Protein AF-W2P4S1-F1 (afdb_monomer)

Radius of gyration: 21.72 Å; Cα contacts (8 Å, |Δi|>4): 376; chains: 1; bounding box: 46×83×51 Å

Secondary structure (DSSP, 8-state):
------------------PPB--S-SBGGG-TTS-BB----SS-EEEESS--HHHHT----TT--SEEEEEEEEHHHHHHHHTBT--SSS--S-B-BTTSS----TTT--SSEEEEEEEEEETTEEEES---BTTB-----BHHHHHHHSHHHHHHHHHHS--SSSSSTTTHIIIIIHHHHHHTGGGS--STT-HHHH--

pLDDT: mean 85.9, std 16.04, range [35.31, 98.06]

Structure (mmCIF, N/CA/C/O backbone):
data_AF-W2P4S1-F1
#
_entry.id   AF-W2P4S1-F1
#
loop_
_atom_site.group_PDB
_atom_site.id
_atom_site.type_symbol
_atom_site.label_atom_id
_atom_site.label_alt_id
_atom_site.label_comp_id
_atom_site.label_asym_id
_atom_site.label_entity_id
_atom_site.label_seq_id
_atom_site.pdbx_PDB_ins_code
_atom_site.Cartn_x
_atom_site.Cartn_y
_atom_site.Cartn_z
_atom_site.occupancy
_atom_site.B_iso_or_equiv
_atom_site.auth_seq_id
_atom_site.auth_comp_id
_atom_site.auth_asym_id
_atom_site.auth_atom_id
_atom_site.pdbx_PDB_model_num
ATOM 1 N N . MET A 1 1 ? -24.892 65.889 29.388 1.00 38.72 1 MET A N 1
ATOM 2 C CA . MET A 1 1 ? -25.266 64.976 28.289 1.00 38.72 1 MET A CA 1
ATOM 3 C C . MET A 1 1 ? -23.990 64.339 27.766 1.00 38.72 1 MET A C 1
ATOM 5 O O . MET A 1 1 ? -23.228 65.038 27.121 1.00 38.72 1 MET A O 1
ATOM 9 N N . TYR A 1 2 ? -23.728 63.072 28.082 1.00 35.31 2 TYR A N 1
ATOM 10 C CA . TYR A 1 2 ? -22.710 62.270 27.395 1.00 35.31 2 TYR A CA 1
ATOM 11 C C . TYR A 1 2 ? -23.288 60.865 27.214 1.00 35.31 2 TYR A C 1
ATOM 13 O O . TYR A 1 2 ? -23.465 60.139 28.188 1.00 35.31 2 TYR A O 1
ATOM 21 N N . SER A 1 3 ? -23.666 60.532 25.979 1.00 42.34 3 SER A N 1
ATOM 22 C CA . SER A 1 3 ? -24.076 59.178 25.600 1.00 42.34 3 SER A CA 1
ATOM 23 C C . SER A 1 3 ? -22.822 58.352 25.352 1.00 42.34 3 SER A C 1
ATOM 25 O O . SER A 1 3 ? -22.046 58.670 24.454 1.00 42.34 3 SER A O 1
ATOM 27 N N . VAL A 1 4 ? -22.622 57.297 26.138 1.00 44.97 4 VAL A N 1
ATOM 28 C CA . VAL A 1 4 ? -21.596 56.285 25.867 1.00 44.97 4 VAL A CA 1
ATOM 29 C C . VAL A 1 4 ? -22.207 55.266 24.906 1.00 44.97 4 VAL A C 1
ATOM 31 O O . VAL A 1 4 ? -23.102 54.513 25.280 1.00 44.97 4 VAL A O 1
ATOM 34 N N . GLY A 1 5 ? -21.770 55.290 23.647 1.00 47.19 5 GLY A N 1
ATOM 35 C CA . GLY A 1 5 ? -22.134 54.289 22.646 1.00 47.19 5 GLY A CA 1
ATOM 36 C C . GLY A 1 5 ? -21.296 53.025 22.829 1.00 47.19 5 GLY A C 1
ATOM 37 O O . GLY A 1 5 ? -20.074 53.073 22.713 1.00 47.19 5 GLY A O 1
ATOM 38 N N . LEU A 1 6 ? -21.953 51.904 23.121 1.00 48.78 6 LEU A N 1
ATOM 39 C CA . LEU A 1 6 ? -21.336 50.583 23.198 1.00 48.78 6 LEU A CA 1
ATOM 40 C C . LEU A 1 6 ? -21.216 50.010 21.773 1.00 48.78 6 LEU A C 1
ATOM 42 O O . LEU A 1 6 ? -22.223 49.688 21.145 1.00 48.78 6 LEU A O 1
ATOM 46 N N . LEU A 1 7 ? -19.993 49.908 21.250 1.00 46.59 7 LEU A N 1
ATOM 47 C CA . LEU A 1 7 ? -19.697 49.230 19.984 1.00 46.59 7 LEU A CA 1
ATOM 48 C C . LEU A 1 7 ? -19.536 47.725 20.240 1.00 46.59 7 LEU A C 1
ATOM 50 O O . LEU A 1 7 ? -18.541 47.284 20.810 1.00 46.59 7 LEU A O 1
ATOM 54 N N . LEU A 1 8 ? -20.528 46.940 19.816 1.00 46.94 8 LEU A N 1
ATOM 55 C CA . LEU A 1 8 ? -20.449 45.482 19.727 1.00 46.94 8 LEU A CA 1
ATOM 56 C C . LEU A 1 8 ? -19.695 45.104 18.446 1.00 46.94 8 LEU A C 1
ATOM 58 O O . LEU A 1 8 ? -20.231 45.225 17.346 1.00 46.94 8 LEU A O 1
ATOM 62 N N . PHE A 1 9 ? -18.455 44.639 18.588 1.00 53.06 9 PHE A N 1
ATOM 63 C CA . PHE A 1 9 ? -17.747 43.953 17.510 1.00 53.06 9 PHE A CA 1
ATOM 64 C C . PHE A 1 9 ? -18.240 42.505 17.436 1.00 53.06 9 PHE A C 1
ATOM 66 O O . PHE A 1 9 ? -17.950 41.696 18.315 1.00 53.06 9 PHE A O 1
ATOM 73 N N . VAL A 1 10 ? -18.992 42.178 16.386 1.00 57.72 10 VAL A N 1
ATOM 74 C CA . VAL A 1 10 ? -19.280 40.788 16.016 1.00 57.72 10 VAL A CA 1
ATOM 75 C C . VAL A 1 10 ? -18.078 40.275 15.226 1.00 57.72 10 VAL A C 1
ATOM 77 O O . VAL A 1 10 ? -17.920 40.598 14.052 1.00 57.72 10 VAL A O 1
ATOM 80 N N . SER A 1 11 ? -17.200 39.510 15.876 1.00 55.38 11 SER A N 1
ATOM 81 C CA . SER A 1 11 ? -16.171 38.742 15.170 1.00 55.38 11 SER A CA 1
ATOM 82 C C . SER A 1 11 ? -16.840 37.579 14.444 1.00 55.38 11 SER A C 1
ATOM 84 O O . SER A 1 11 ? -17.182 36.569 15.057 1.00 55.38 11 SER A O 1
ATOM 86 N N . SER A 1 12 ? -17.029 37.715 13.134 1.00 55.78 12 SER A N 1
ATOM 87 C CA . SER A 1 12 ? -17.378 36.596 12.262 1.00 55.78 12 SER A CA 1
ATOM 88 C C . SER A 1 12 ? -16.188 35.639 12.192 1.00 55.78 12 SER A C 1
ATOM 90 O O . SER A 1 12 ? -15.206 35.911 11.503 1.00 55.78 12 SER A O 1
ATOM 92 N N . ALA A 1 13 ? -16.255 34.530 12.929 1.00 58.69 13 ALA A N 1
ATOM 93 C CA . ALA A 1 13 ? -15.308 33.435 12.781 1.00 58.69 13 ALA A CA 1
ATOM 94 C C . ALA A 1 13 ? -15.483 32.820 11.383 1.00 58.69 13 ALA A C 1
ATOM 96 O O . ALA A 1 13 ? -16.486 32.167 11.093 1.00 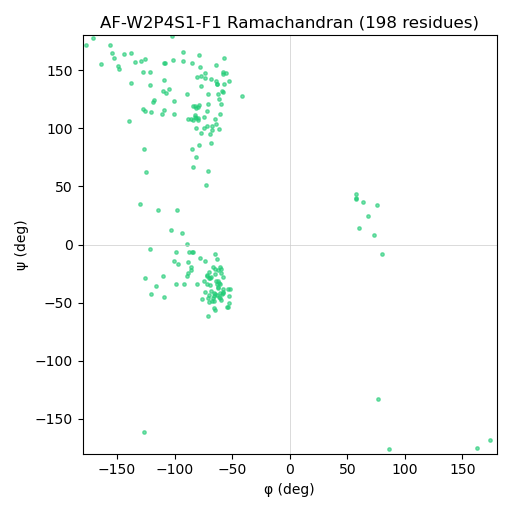58.69 13 ALA A O 1
ATOM 97 N N . LEU A 1 14 ? -14.514 33.064 10.502 1.00 52.06 14 LEU A N 1
ATOM 98 C CA . LEU A 1 14 ? -14.356 32.327 9.255 1.00 52.06 14 LEU A CA 1
ATOM 99 C C . LEU A 1 14 ? -13.961 30.892 9.619 1.00 52.06 14 LEU A C 1
ATOM 101 O O . LEU A 1 14 ? -12.801 30.621 9.913 1.00 52.06 14 LEU A O 1
ATOM 105 N N . PHE A 1 15 ? -14.928 29.975 9.627 1.00 51.31 15 PHE A N 1
ATOM 106 C CA . PHE A 1 15 ? -14.637 28.546 9.625 1.00 51.31 15 PHE A CA 1
ATOM 107 C C . PHE A 1 15 ? -14.041 28.195 8.261 1.00 51.31 15 PHE A C 1
ATOM 109 O O . PHE A 1 15 ? -14.762 27.961 7.291 1.00 51.31 15 PHE A O 1
ATOM 116 N N . THR A 1 16 ? -12.715 28.176 8.167 1.00 55.00 16 THR A N 1
ATOM 117 C CA . THR A 1 16 ? -12.039 27.447 7.098 1.00 55.00 16 THR A CA 1
ATOM 118 C C . THR A 1 16 ? -12.366 25.975 7.299 1.00 55.00 16 THR A C 1
ATOM 120 O O . THR A 1 16 ? -11.836 25.345 8.212 1.00 55.00 16 THR A O 1
ATOM 123 N N . LYS A 1 17 ? -13.275 25.430 6.485 1.00 56.41 17 LYS A N 1
ATOM 124 C CA . LYS A 1 17 ? -13.392 23.980 6.327 1.00 56.41 17 LYS A CA 1
ATOM 125 C C . LYS A 1 17 ? -12.056 23.506 5.761 1.00 56.41 17 LYS A C 1
ATOM 127 O O . LYS A 1 17 ? -11.799 23.703 4.577 1.00 56.41 17 LYS A O 1
ATOM 132 N N . THR A 1 18 ? -11.178 22.977 6.606 1.00 59.28 18 THR A N 1
ATOM 133 C CA . THR A 1 18 ? -10.063 22.161 6.129 1.00 59.28 18 THR A CA 1
ATOM 134 C C . THR A 1 18 ? -10.694 20.976 5.416 1.00 59.28 18 THR A C 1
ATOM 136 O O . THR A 1 18 ? -11.440 20.213 6.030 1.00 59.28 18 THR A O 1
ATOM 139 N N . LEU A 1 19 ? -10.511 20.915 4.098 1.00 70.94 19 LEU A N 1
ATOM 140 C CA . LEU A 1 19 ? -10.883 19.737 3.327 1.00 70.94 19 LEU A CA 1
ATOM 141 C C . LEU A 1 19 ? -10.013 18.586 3.822 1.00 70.94 19 LEU A C 1
ATOM 143 O O . LEU A 1 19 ? -8.830 18.796 4.096 1.00 70.94 19 LEU A O 1
ATOM 147 N N . ALA A 1 20 ? -10.626 17.418 3.983 1.00 81.06 20 ALA A N 1
ATOM 148 C CA . ALA A 1 20 ? -9.892 16.220 4.333 1.00 81.06 20 ALA A CA 1
ATOM 149 C C . ALA A 1 20 ? -8.818 15.929 3.285 1.00 81.06 20 ALA A C 1
ATOM 151 O O . ALA A 1 20 ? -8.990 16.257 2.108 1.00 81.06 20 ALA A O 1
ATOM 152 N N . ILE A 1 21 ? -7.708 15.340 3.725 1.00 88.00 21 ILE A N 1
ATOM 153 C CA . ILE A 1 21 ? -6.786 14.692 2.802 1.00 88.00 21 ILE A CA 1
ATOM 154 C C . ILE A 1 21 ? -7.361 13.308 2.529 1.00 88.00 21 ILE A C 1
ATOM 156 O O . ILE A 1 21 ? -7.512 12.512 3.454 1.00 88.00 21 ILE A O 1
ATOM 160 N N . ASP A 1 22 ? -7.669 13.056 1.264 1.00 89.94 22 ASP A N 1
ATOM 161 C CA . ASP A 1 22 ? -8.102 11.754 0.781 1.00 89.94 22 ASP A CA 1
ATOM 162 C C . ASP A 1 22 ? -6.990 11.202 -0.111 1.00 89.94 22 ASP A C 1
ATOM 164 O O . ASP A 1 22 ? -6.685 11.779 -1.163 1.00 89.94 22 ASP A O 1
ATOM 168 N N . TYR A 1 23 ? -6.332 10.134 0.340 1.00 91.19 23 TYR A N 1
ATOM 169 C CA . TYR A 1 23 ? -5.406 9.395 -0.508 1.00 91.19 23 TYR A CA 1
ATOM 170 C C . TYR A 1 23 ? -6.175 8.476 -1.461 1.00 91.19 23 TYR A C 1
ATOM 172 O O . TYR A 1 23 ? -7.368 8.224 -1.295 1.00 91.19 23 TYR A O 1
ATOM 180 N N . ALA A 1 24 ? -5.491 8.024 -2.512 1.00 85.38 24 ALA A N 1
ATOM 181 C CA . ALA A 1 24 ? -6.067 7.085 -3.461 1.00 85.38 24 ALA A CA 1
ATOM 182 C C . ALA A 1 24 ? -6.111 5.702 -2.799 1.00 85.38 24 ALA A C 1
ATOM 184 O O . ALA A 1 24 ? -5.060 5.117 -2.571 1.00 85.38 24 ALA A O 1
ATOM 185 N N . GLY A 1 25 ? -7.301 5.217 -2.469 1.00 90.12 25 GLY A N 1
ATOM 186 C CA . GLY A 1 25 ? -7.554 3.949 -1.783 1.00 90.12 25 GLY A CA 1
ATOM 187 C C . GLY A 1 25 ? -8.971 3.947 -1.210 1.00 90.12 25 GLY A C 1
ATOM 188 O O . GLY A 1 25 ? -9.733 4.890 -1.448 1.00 90.12 25 GLY A O 1
ATOM 189 N N . GLY A 1 26 ? -9.326 2.910 -0.462 1.00 92.88 26 GLY A N 1
ATOM 190 C CA . GLY A 1 26 ? -10.626 2.763 0.188 1.00 92.88 26 GLY A CA 1
ATOM 191 C C . GLY A 1 26 ? -11.709 2.136 -0.693 1.00 92.88 26 GLY A C 1
ATOM 192 O O . GLY A 1 26 ? -11.489 1.697 -1.824 1.00 92.88 26 GLY A O 1
ATOM 193 N N . TRP A 1 27 ? -12.914 2.081 -0.136 1.00 93.56 27 TRP A N 1
ATOM 194 C CA . TRP A 1 27 ? -14.104 1.521 -0.780 1.00 93.56 27 TRP A CA 1
ATOM 195 C C . TRP A 1 27 ? -14.744 2.505 -1.762 1.00 93.56 27 TRP A C 1
ATOM 197 O O . TRP A 1 27 ? -14.828 3.706 -1.479 1.00 93.56 27 TRP A O 1
ATOM 207 N N . ILE A 1 28 ? -15.294 2.002 -2.872 1.00 89.38 28 ILE A N 1
ATOM 208 C CA . ILE A 1 28 ? -16.160 2.816 -3.735 1.00 89.38 28 ILE A CA 1
ATOM 209 C C . ILE A 1 28 ? -17.344 3.331 -2.900 1.00 89.38 28 ILE A C 1
ATOM 211 O O . ILE A 1 28 ? -17.969 2.588 -2.143 1.00 89.38 28 ILE A O 1
ATOM 215 N N . ASP A 1 29 ? -17.611 4.636 -2.996 1.00 85.00 29 ASP A N 1
ATOM 216 C CA . ASP A 1 29 ? -18.614 5.372 -2.209 1.00 85.00 29 ASP A CA 1
ATOM 217 C C . ASP A 1 29 ? -18.408 5.350 -0.677 1.00 85.00 29 ASP A C 1
ATOM 219 O O . ASP A 1 29 ? -19.308 5.724 0.081 1.00 85.00 29 ASP A O 1
ATOM 223 N N . GLY A 1 30 ? -17.223 4.943 -0.202 1.00 84.19 30 GLY A N 1
ATOM 224 C CA . GLY A 1 30 ? -16.875 4.903 1.222 1.00 84.19 30 GLY A CA 1
ATOM 225 C C . GLY A 1 30 ? -17.653 3.852 2.022 1.00 84.19 30 GLY A C 1
ATOM 226 O O . GLY A 1 30 ? -17.855 4.015 3.226 1.00 84.19 30 GLY A O 1
ATOM 227 N N . SER A 1 31 ? -18.149 2.799 1.363 1.00 84.81 31 SER A N 1
ATOM 228 C CA . SER A 1 31 ? -18.942 1.746 1.998 1.00 84.81 31 SER A CA 1
ATOM 229 C C . SER A 1 31 ? -18.552 0.354 1.517 1.00 84.81 31 SER A C 1
ATOM 231 O O . SER A 1 31 ? -18.466 0.097 0.324 1.00 84.81 31 SER A O 1
ATOM 233 N N . THR A 1 32 ? -18.489 -0.595 2.453 1.00 88.62 32 THR A N 1
ATOM 234 C CA . THR A 1 32 ? -18.301 -2.029 2.174 1.00 88.62 32 THR A CA 1
ATOM 235 C C . THR A 1 32 ? -19.455 -2.681 1.399 1.00 88.62 32 THR A C 1
ATOM 237 O O . THR A 1 32 ? -19.352 -3.839 0.999 1.00 88.62 32 THR A O 1
ATOM 240 N N . SER A 1 33 ? -20.571 -1.971 1.193 1.00 87.00 33 SER A N 1
ATOM 241 C CA . SER A 1 33 ? -21.799 -2.522 0.604 1.00 87.00 33 SER A CA 1
ATOM 242 C C . SER A 1 33 ? -21.713 -2.827 -0.892 1.00 87.00 33 SER A C 1
ATOM 244 O O . SER A 1 33 ? -22.436 -3.711 -1.354 1.00 87.00 33 SER A O 1
ATOM 246 N N . SER A 1 34 ? -20.854 -2.127 -1.637 1.00 85.00 34 SER A N 1
ATOM 247 C CA . SER A 1 34 ? -20.596 -2.419 -3.053 1.00 85.00 34 SER A CA 1
ATOM 248 C C . SER A 1 34 ? -19.738 -3.672 -3.226 1.00 85.00 34 SER A C 1
ATOM 250 O O . SER A 1 34 ? -19.907 -4.394 -4.203 1.00 85.00 34 SER A O 1
ATOM 252 N N . GLY A 1 35 ? -18.843 -3.949 -2.270 1.00 89.44 35 GLY A N 1
ATOM 253 C CA . GLY A 1 35 ? -17.799 -4.960 -2.432 1.00 89.44 35 GLY A CA 1
ATOM 254 C C . GLY A 1 35 ? -16.674 -4.531 -3.383 1.00 89.44 35 GLY A C 1
ATOM 255 O O . GLY A 1 35 ? -15.832 -5.359 -3.716 1.00 89.44 35 GLY A O 1
ATOM 256 N N . GLU A 1 36 ? -16.667 -3.269 -3.822 1.00 91.81 36 GLU A N 1
ATOM 257 C CA . GLU A 1 36 ? -15.754 -2.754 -4.844 1.00 91.81 36 GLU A CA 1
ATOM 258 C C . GLU A 1 36 ? -14.728 -1.790 -4.231 1.00 91.81 36 GLU A C 1
ATOM 260 O O . GLU A 1 36 ? -15.088 -0.871 -3.482 1.00 91.81 36 GLU A O 1
ATOM 265 N N . CYS A 1 37 ? -13.455 -1.990 -4.577 1.00 93.75 37 CYS A N 1
ATOM 266 C CA . CYS A 1 37 ? -12.349 -1.125 -4.176 1.00 93.75 37 CYS A CA 1
ATOM 267 C C . CYS A 1 37 ? -12.063 -0.032 -5.219 1.00 93.75 37 CYS A C 1
ATOM 269 O O . CYS A 1 37 ? -12.424 -0.154 -6.392 1.00 93.75 37 CYS A O 1
ATOM 271 N N . VAL A 1 38 ? -11.428 1.061 -4.792 1.00 92.62 38 VAL A N 1
ATOM 272 C CA . VAL A 1 38 ? -11.025 2.157 -5.684 1.00 92.62 38 VAL A CA 1
ATOM 273 C C . VAL A 1 38 ? -9.869 1.720 -6.595 1.00 92.62 38 VAL A C 1
ATOM 275 O O . VAL A 1 38 ? -8.829 1.280 -6.120 1.00 92.62 38 VAL A O 1
ATOM 278 N N . ASP A 1 39 ? -9.997 1.932 -7.908 1.00 92.44 39 ASP A N 1
ATOM 279 C CA . ASP A 1 39 ? -8.852 1.867 -8.829 1.00 92.44 39 ASP A CA 1
ATOM 280 C C . ASP A 1 39 ? -7.944 3.084 -8.627 1.00 92.44 39 ASP A C 1
ATOM 282 O O . ASP A 1 39 ? -8.333 4.233 -8.871 1.00 92.44 39 ASP A O 1
ATOM 286 N N . ILE A 1 40 ? -6.723 2.828 -8.162 1.00 92.06 40 ILE A N 1
ATOM 287 C CA . ILE A 1 40 ? -5.737 3.865 -7.854 1.00 92.06 40 ILE A CA 1
ATOM 288 C C . ILE A 1 40 ? -4.710 4.053 -8.978 1.00 92.06 40 ILE A C 1
ATOM 290 O O . ILE A 1 40 ? -3.886 4.973 -8.924 1.00 92.06 40 ILE A O 1
ATOM 294 N N . CYS A 1 41 ? -4.742 3.209 -10.009 1.00 89.88 41 CYS A N 1
ATOM 295 C CA . CYS A 1 41 ? -3.651 3.033 -10.953 1.00 89.88 41 CYS A CA 1
ATOM 296 C C . CYS A 1 41 ? -4.130 3.201 -12.404 1.00 89.88 41 CYS A C 1
ATOM 298 O O . CYS A 1 41 ? -4.316 2.258 -13.164 1.00 89.88 41 CYS A O 1
ATOM 300 N N . SER A 1 42 ? -4.214 4.463 -12.835 1.00 83.19 42 SER A N 1
ATOM 301 C CA . SER A 1 42 ? -4.587 4.816 -14.217 1.00 83.19 42 SER A CA 1
ATOM 302 C C . SER A 1 42 ? -3.519 4.513 -15.283 1.00 83.19 42 SER A C 1
ATOM 304 O O . SER A 1 42 ? -3.853 4.366 -16.459 1.00 83.19 42 SER A O 1
ATOM 306 N N . ALA A 1 43 ? -2.231 4.485 -14.914 1.00 84.19 43 ALA A N 1
ATOM 307 C CA . ALA A 1 43 ? -1.121 4.186 -15.821 1.00 84.19 43 ALA A CA 1
ATOM 308 C C . ALA A 1 43 ? 0.182 3.844 -15.064 1.00 84.19 43 ALA A C 1
ATOM 310 O O . ALA A 1 43 ? 0.408 4.370 -13.969 1.00 84.19 43 ALA A O 1
ATOM 311 N N . PRO A 1 44 ? 1.112 3.089 -15.686 1.00 88.75 44 PRO A N 1
ATOM 312 C CA . PRO A 1 44 ? 2.420 2.801 -15.103 1.00 88.75 44 PRO A CA 1
ATOM 313 C C . PRO A 1 44 ? 3.287 4.026 -14.876 1.00 88.75 44 PRO A C 1
ATOM 315 O O . PRO A 1 44 ? 3.580 4.808 -15.794 1.00 88.75 44 PRO A O 1
ATOM 318 N N . SER A 1 45 ? 3.801 4.123 -13.656 1.00 92.25 45 SER A N 1
ATOM 319 C CA . SER A 1 45 ? 4.574 5.257 -13.169 1.00 92.25 45 SER A CA 1
ATOM 320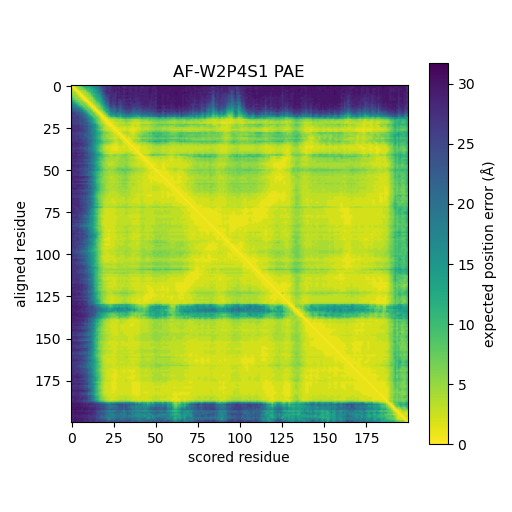 C C . SER A 1 45 ? 5.902 4.806 -12.569 1.00 92.25 45 SER A C 1
ATOM 322 O O . SER A 1 45 ? 6.039 3.712 -12.032 1.00 92.25 45 SER A O 1
ATOM 324 N N . ALA A 1 46 ? 6.914 5.655 -12.695 1.00 94.44 46 ALA A N 1
ATOM 325 C CA . ALA A 1 46 ? 8.168 5.493 -11.983 1.00 94.44 46 ALA A CA 1
ATOM 326 C C . ALA A 1 46 ? 8.765 6.858 -11.682 1.00 94.44 46 ALA A C 1
ATOM 328 O O . ALA A 1 46 ? 8.586 7.815 -12.443 1.00 94.44 46 ALA A O 1
ATOM 329 N N . THR A 1 47 ? 9.519 6.909 -10.596 1.00 96.38 47 THR A N 1
ATOM 330 C CA . THR A 1 47 ? 10.279 8.078 -10.181 1.00 96.38 47 THR A CA 1
ATOM 331 C C . THR A 1 47 ? 11.751 7.717 -10.189 1.00 96.38 47 THR A C 1
ATOM 333 O O . THR A 1 47 ? 12.156 6.796 -9.489 1.00 96.38 47 THR A O 1
ATOM 336 N N . CYS A 1 48 ? 12.554 8.482 -10.928 1.00 97.06 48 CYS A N 1
ATOM 337 C CA . CYS A 1 48 ? 14.005 8.499 -10.775 1.00 97.06 48 CYS A CA 1
ATOM 338 C C . CYS A 1 48 ? 14.395 9.724 -9.955 1.00 97.06 48 CYS A C 1
ATOM 340 O O . CYS A 1 48 ? 14.036 10.851 -10.305 1.00 97.06 48 CYS A O 1
ATOM 342 N N . LEU A 1 49 ? 15.092 9.500 -8.844 1.00 96.75 49 LEU A N 1
ATOM 343 C CA . LEU A 1 49 ? 15.485 10.549 -7.905 1.00 96.75 49 LEU A CA 1
ATOM 344 C C . LEU A 1 49 ? 16.559 11.459 -8.510 1.00 96.75 49 LEU A C 1
ATOM 346 O O . LEU A 1 49 ? 16.613 12.651 -8.194 1.00 96.75 49 LEU A O 1
ATOM 350 N N . THR A 1 50 ? 17.384 10.924 -9.414 1.00 96.31 50 THR A N 1
ATOM 351 C CA . THR A 1 50 ? 18.346 11.697 -10.197 1.00 96.31 50 THR A CA 1
ATOM 352 C C . THR A 1 50 ? 18.196 11.438 -11.704 1.00 96.31 50 THR A C 1
ATOM 354 O O . THR A 1 50 ? 17.150 11.016 -12.193 1.00 96.31 50 THR A O 1
ATOM 357 N N . LYS A 1 51 ? 19.237 11.765 -12.480 1.00 95.94 51 LYS A N 1
ATOM 358 C CA . LYS A 1 51 ? 19.312 11.513 -13.926 1.00 95.94 51 LYS A CA 1
ATOM 359 C C . LYS A 1 51 ? 20.095 10.235 -14.238 1.00 95.94 51 LYS A C 1
ATOM 361 O O . LYS A 1 51 ? 20.761 10.181 -15.273 1.00 95.94 51 LYS A O 1
ATOM 366 N N . ASP A 1 52 ? 20.077 9.253 -13.338 1.00 97.00 52 ASP A N 1
ATOM 367 C CA . ASP A 1 52 ? 20.751 7.981 -13.572 1.00 97.00 52 ASP A CA 1
ATOM 368 C C . ASP A 1 52 ? 20.165 7.306 -14.828 1.00 97.00 52 ASP A C 1
ATOM 370 O O . ASP A 1 52 ? 18.955 7.058 -14.889 1.00 97.00 52 ASP A O 1
ATOM 374 N N . PRO A 1 53 ? 20.986 7.023 -15.856 1.00 97.12 53 PRO A N 1
ATOM 375 C CA . PRO A 1 53 ? 20.494 6.461 -17.109 1.00 97.12 53 PRO A CA 1
ATOM 376 C C . PRO A 1 53 ? 19.917 5.051 -16.943 1.00 97.12 53 PRO A C 1
ATOM 378 O O . PRO A 1 53 ? 19.065 4.664 -17.732 1.00 97.12 53 PRO A O 1
ATOM 381 N N . THR A 1 54 ? 20.348 4.297 -15.931 1.00 96.62 54 THR A N 1
ATOM 382 C CA . THR A 1 54 ? 19.840 2.953 -15.625 1.00 96.62 54 THR A CA 1
ATOM 383 C C . THR A 1 54 ? 18.414 3.030 -15.103 1.00 96.62 54 THR A C 1
ATOM 385 O O . THR A 1 54 ? 17.570 2.262 -15.545 1.00 96.62 54 THR A O 1
ATOM 388 N N . CYS A 1 55 ? 18.127 3.989 -14.215 1.00 97.12 55 CYS A N 1
ATOM 389 C CA . CYS A 1 55 ? 16.767 4.227 -13.734 1.00 97.12 55 CYS A CA 1
ATOM 390 C C . CYS A 1 55 ? 15.863 4.743 -14.861 1.00 97.12 55 CYS A C 1
ATOM 392 O O . CYS A 1 55 ? 14.765 4.235 -15.066 1.00 97.12 55 CYS A O 1
ATOM 394 N N . LEU A 1 56 ? 16.340 5.723 -15.637 1.00 96.50 56 LEU A N 1
ATOM 395 C CA . LEU A 1 56 ? 15.568 6.307 -16.739 1.00 96.50 56 LEU A CA 1
ATOM 396 C C . LEU A 1 56 ? 15.274 5.311 -17.873 1.00 96.50 56 LEU A C 1
ATOM 398 O O . LEU A 1 56 ? 14.358 5.549 -18.656 1.00 96.50 56 LEU A O 1
ATOM 402 N N . ALA A 1 57 ? 16.053 4.232 -17.978 1.00 96.50 57 ALA A N 1
ATOM 403 C CA . ALA A 1 57 ? 15.859 3.168 -18.957 1.00 96.50 57 ALA A CA 1
ATOM 404 C C . ALA A 1 57 ? 14.858 2.087 -18.513 1.00 96.50 57 ALA A C 1
ATOM 406 O O . ALA A 1 57 ? 14.550 1.212 -19.318 1.00 96.50 57 ALA A O 1
ATOM 407 N N . LYS A 1 58 ? 14.360 2.130 -17.270 1.00 94.56 58 LYS A N 1
ATOM 408 C CA . LYS A 1 58 ? 13.386 1.161 -16.756 1.00 94.56 58 LYS A CA 1
ATOM 409 C C . LYS A 1 58 ? 12.065 1.230 -17.525 1.00 94.56 58 LYS A C 1
ATOM 411 O O . LYS A 1 58 ? 11.544 2.309 -17.815 1.00 94.56 58 LYS A O 1
ATOM 416 N N . GLU A 1 59 ? 11.504 0.068 -17.820 1.00 91.88 59 GLU A N 1
ATOM 417 C CA . GLU A 1 59 ? 10.326 -0.124 -18.666 1.00 91.88 59 GLU A CA 1
ATOM 418 C C . GLU A 1 59 ? 9.014 -0.046 -17.874 1.00 91.88 59 GLU A C 1
ATOM 420 O O . GLU A 1 59 ? 7.958 0.191 -18.463 1.00 91.88 59 GLU A O 1
ATOM 425 N N . LYS A 1 60 ? 9.085 -0.134 -16.535 1.00 90.56 60 LYS A N 1
ATOM 426 C CA . LYS A 1 60 ? 7.925 -0.098 -15.617 1.00 90.56 60 LYS A CA 1
ATOM 427 C C . LYS A 1 60 ? 6.978 -1.283 -15.827 1.00 90.56 60 LYS A C 1
ATOM 429 O O . LYS A 1 60 ? 5.754 -1.149 -15.756 1.00 90.56 60 LYS A O 1
ATOM 434 N N . VAL A 1 61 ? 7.571 -2.431 -16.123 1.00 87.44 61 VAL A N 1
ATOM 435 C CA . VAL A 1 61 ? 6.889 -3.708 -16.327 1.00 87.44 61 VAL A CA 1
ATOM 436 C C . VAL A 1 61 ? 7.195 -4.651 -15.160 1.00 87.44 61 VAL A C 1
ATOM 438 O O . VAL A 1 61 ? 8.227 -4.489 -14.499 1.00 87.44 61 VAL A O 1
ATOM 441 N N . PRO A 1 62 ? 6.331 -5.642 -14.898 1.00 87.25 62 PRO A N 1
ATOM 442 C CA . PRO A 1 62 ? 6.573 -6.711 -13.939 1.00 87.25 62 PRO A CA 1
ATOM 443 C C . PRO A 1 62 ? 7.994 -7.264 -13.969 1.00 87.25 62 PRO A C 1
ATOM 445 O O . PRO A 1 62 ? 8.500 -7.675 -15.014 1.00 87.25 62 PRO A O 1
ATOM 448 N N . GLY A 1 63 ? 8.635 -7.306 -12.804 1.00 87.44 63 GLY A N 1
ATOM 449 C CA . GLY A 1 63 ? 9.985 -7.848 -12.659 1.00 87.44 63 GLY A CA 1
ATOM 450 C C . GLY A 1 63 ? 11.115 -6.908 -13.076 1.00 87.44 63 GLY A C 1
ATOM 451 O O . GLY A 1 63 ? 12.270 -7.221 -12.792 1.00 87.44 63 GLY A O 1
ATOM 452 N N . ASP A 1 64 ? 10.828 -5.755 -13.685 1.00 91.62 64 ASP A N 1
ATOM 453 C CA . ASP A 1 64 ? 11.850 -4.753 -13.989 1.00 91.62 64 ASP A CA 1
ATOM 454 C C . ASP A 1 64 ? 12.114 -3.845 -12.783 1.00 91.62 64 ASP A C 1
ATOM 456 O O . ASP A 1 64 ? 11.840 -2.654 -12.810 1.00 91.62 64 ASP A O 1
ATOM 460 N N . PHE A 1 65 ? 12.667 -4.402 -11.709 1.00 93.50 65 PHE A N 1
ATOM 461 C C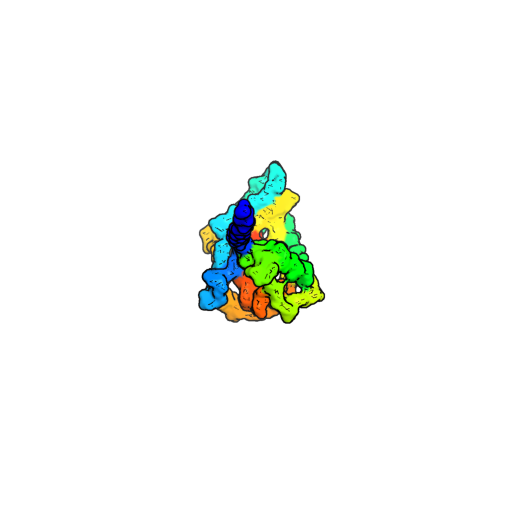A . PHE A 1 65 ? 13.117 -3.669 -10.523 1.00 93.50 65 PHE A CA 1
ATOM 462 C C . PHE A 1 65 ? 14.465 -4.213 -10.032 1.00 93.50 65 PHE A C 1
ATOM 464 O O . PHE A 1 65 ? 14.908 -5.276 -10.457 1.00 93.50 65 PHE A O 1
ATOM 471 N N . ASP A 1 66 ? 15.151 -3.466 -9.168 1.00 96.00 66 ASP A N 1
ATOM 472 C CA . ASP A 1 66 ? 16.507 -3.807 -8.718 1.00 96.00 66 ASP A CA 1
ATOM 473 C C . ASP A 1 66 ? 16.512 -4.508 -7.351 1.00 96.00 66 ASP A C 1
ATOM 475 O O . ASP A 1 66 ? 17.351 -5.372 -7.095 1.00 96.00 66 ASP A O 1
ATOM 479 N N . TYR A 1 67 ? 15.587 -4.140 -6.460 1.00 94.00 67 TYR A N 1
ATOM 480 C CA . TYR A 1 67 ? 15.434 -4.748 -5.138 1.00 94.00 67 TYR A CA 1
ATOM 481 C C . TYR A 1 67 ? 14.017 -4.565 -4.586 1.00 94.00 67 TYR A C 1
ATOM 483 O O . TYR A 1 67 ? 13.205 -3.827 -5.141 1.00 94.00 67 TYR A O 1
ATOM 491 N N . LEU A 1 68 ? 13.744 -5.242 -3.470 1.00 92.19 68 LEU A N 1
ATOM 492 C CA . LEU A 1 68 ? 12.510 -5.110 -2.704 1.00 92.19 68 LEU A CA 1
ATOM 493 C C . LEU A 1 68 ? 12.778 -4.405 -1.375 1.00 92.19 68 LEU A C 1
ATOM 495 O O . LEU A 1 68 ? 13.785 -4.672 -0.714 1.00 92.19 68 LEU A O 1
ATOM 499 N N . VAL A 1 69 ? 11.849 -3.547 -0.966 1.00 95.56 69 VAL A N 1
ATOM 500 C CA . VAL A 1 69 ? 11.815 -2.939 0.367 1.00 95.56 69 VAL A CA 1
ATOM 501 C C . VAL A 1 69 ? 10.658 -3.542 1.141 1.00 95.56 69 VAL A C 1
ATOM 503 O O . VAL A 1 69 ? 9.512 -3.339 0.765 1.00 95.56 69 VAL A O 1
ATOM 506 N N . LEU A 1 70 ? 10.944 -4.264 2.225 1.00 94.50 70 LEU A N 1
ATOM 507 C CA . LEU A 1 70 ? 9.917 -4.615 3.204 1.00 94.50 70 LEU A CA 1
ATOM 508 C C . LEU A 1 70 ? 9.716 -3.419 4.137 1.00 94.50 70 LEU A C 1
ATOM 510 O O . LEU A 1 70 ? 10.587 -3.135 4.965 1.00 94.50 70 LEU A O 1
ATOM 514 N N . GLU A 1 71 ? 8.581 -2.741 4.009 1.00 95.69 71 GLU A N 1
ATOM 515 C CA . GLU A 1 71 ? 8.170 -1.700 4.944 1.00 95.69 71 GLU A CA 1
ATOM 516 C C . GLU A 1 71 ? 7.362 -2.335 6.080 1.00 95.69 71 GLU A C 1
ATOM 518 O O . GLU A 1 71 ? 6.450 -3.146 5.872 1.00 95.69 71 GLU A O 1
ATOM 523 N N . GLN A 1 72 ? 7.768 -2.005 7.306 1.00 95.19 72 GLN A N 1
ATOM 524 C CA . GLN A 1 72 ? 7.039 -2.375 8.505 1.00 95.19 72 GLN A CA 1
ATOM 525 C C . GLN A 1 72 ? 6.653 -1.131 9.291 1.00 95.19 72 GLN A C 1
ATOM 527 O O . GLN A 1 72 ? 7.481 -0.267 9.588 1.00 95.19 72 GLN A O 1
ATOM 532 N N . LEU A 1 73 ? 5.416 -1.149 9.760 1.00 93.88 73 LEU A N 1
ATOM 533 C CA . LEU A 1 73 ? 4.790 -0.084 10.509 1.00 93.88 73 LEU A CA 1
ATOM 534 C C . LEU A 1 73 ? 4.707 -0.468 11.986 1.00 93.88 73 LEU A C 1
ATOM 536 O O . LEU A 1 73 ? 4.303 -1.574 12.352 1.00 93.88 73 LEU A O 1
ATOM 540 N N . PHE A 1 74 ? 5.080 0.452 12.874 1.00 97.62 74 PHE A N 1
ATOM 541 C CA . PHE A 1 74 ? 4.821 0.288 14.302 1.00 97.62 74 PHE A CA 1
ATOM 542 C C . PHE A 1 74 ? 3.438 0.850 14.634 1.00 97.62 74 PHE A C 1
ATOM 544 O O . PHE A 1 74 ? 3.250 2.067 14.662 1.00 97.62 74 PHE A O 1
ATOM 551 N N . VAL A 1 75 ? 2.472 -0.030 14.914 1.00 97.50 75 VAL A N 1
ATOM 552 C CA . VAL A 1 75 ? 1.047 0.330 15.056 1.00 97.50 75 VAL A CA 1
ATOM 553 C C . VAL A 1 75 ? 0.801 1.471 16.061 1.00 97.50 75 VAL A C 1
ATOM 555 O O . VAL A 1 75 ? 0.089 2.411 15.712 1.00 97.50 75 VAL A O 1
ATOM 558 N N . PRO A 1 76 ? 1.415 1.511 17.264 1.00 97.88 76 PRO A N 1
ATOM 559 C CA . PRO A 1 76 ? 1.214 2.639 18.178 1.00 97.88 76 PRO A CA 1
ATOM 560 C C . PRO A 1 76 ? 1.691 3.986 17.627 1.00 97.88 76 PRO A C 1
ATOM 562 O O . PRO A 1 76 ? 1.130 5.025 17.973 1.00 97.88 76 PRO A O 1
ATOM 565 N N . GLN A 1 77 ? 2.739 3.988 16.798 1.00 98.06 77 GLN A N 1
ATOM 566 C CA . GLN A 1 77 ? 3.188 5.200 16.122 1.00 98.06 77 GLN A CA 1
ATOM 567 C C . GLN A 1 77 ? 2.183 5.622 15.054 1.00 98.06 77 GLN A C 1
ATOM 569 O O . GLN A 1 77 ? 1.753 6.768 15.084 1.00 98.06 77 GLN A O 1
ATOM 574 N N . PHE A 1 78 ? 1.763 4.700 14.190 1.00 97.69 78 PHE A N 1
ATOM 575 C CA . PHE A 1 78 ? 0.744 4.962 13.175 1.00 97.69 78 PHE A CA 1
ATOM 576 C C . PHE A 1 78 ? -0.532 5.556 13.770 1.00 97.69 78 PHE A C 1
ATOM 578 O O . PHE A 1 78 ? -0.966 6.631 13.368 1.00 97.69 78 PHE A O 1
ATOM 585 N N . CYS A 1 79 ? -1.068 4.926 14.816 1.00 98.06 79 CYS A N 1
ATOM 586 C CA . CYS A 1 79 ? -2.280 5.403 15.470 1.00 98.06 79 CYS A CA 1
ATOM 587 C C . CYS A 1 79 ? -2.121 6.793 16.083 1.00 98.06 79 CYS A C 1
ATOM 589 O O . CYS A 1 79 ? -3.050 7.592 16.044 1.00 98.06 79 CYS A O 1
ATOM 591 N N . ARG A 1 80 ? -0.950 7.107 16.650 1.00 97.88 80 ARG A N 1
ATOM 592 C CA . ARG A 1 80 ? -0.665 8.447 17.176 1.00 97.88 80 ARG A CA 1
ATOM 593 C C . ARG A 1 80 ? -0.560 9.479 16.053 1.00 97.88 80 ARG A C 1
ATOM 595 O O . ARG A 1 80 ? -1.023 10.602 16.233 1.00 97.88 80 ARG A O 1
ATOM 602 N N . ASP A 1 81 ? 0.063 9.116 14.939 1.00 97.94 81 ASP A N 1
ATOM 603 C CA . ASP A 1 81 ? 0.301 10.026 13.822 1.00 97.94 81 ASP A CA 1
ATOM 604 C C . ASP A 1 81 ? -1.026 10.329 13.078 1.00 97.94 81 ASP A C 1
ATOM 606 O O . ASP A 1 81 ? -1.289 11.489 12.750 1.00 97.94 81 ASP A O 1
ATOM 610 N N . LEU A 1 82 ? -1.953 9.363 12.989 1.00 97.38 82 LEU A N 1
ATOM 611 C CA . LEU A 1 82 ? -3.318 9.598 12.490 1.00 97.38 82 LEU A CA 1
ATOM 612 C C . LEU A 1 82 ? -4.078 10.661 13.299 1.00 97.38 82 LEU A C 1
ATOM 614 O O . LEU A 1 82 ? -4.755 11.509 12.720 1.00 97.38 82 LEU A O 1
ATOM 618 N N . LEU A 1 83 ? -3.913 10.704 14.629 1.00 97.31 83 LEU A N 1
ATOM 619 C CA . LEU A 1 83 ? -4.585 11.707 15.475 1.00 97.31 83 LEU A CA 1
ATOM 620 C C . LEU A 1 83 ? -4.217 13.151 15.108 1.00 97.31 83 LEU A C 1
ATOM 622 O O . LEU A 1 83 ? -4.985 14.072 15.400 1.00 97.31 83 LEU A O 1
ATOM 626 N N . VAL A 1 84 ? -3.054 13.362 14.489 1.00 96.56 84 VAL A N 1
ATOM 627 C CA . VAL A 1 84 ? -2.590 14.678 14.031 1.00 96.56 84 VAL A CA 1
ATOM 628 C C . VAL A 1 84 ? -2.751 14.873 12.520 1.00 96.56 84 VAL A C 1
ATOM 630 O O . VAL A 1 84 ? -2.234 15.850 11.983 1.00 96.56 84 VAL A O 1
ATOM 633 N N . GLY A 1 85 ? -3.502 13.995 11.846 1.00 95.44 85 GLY A N 1
ATOM 634 C CA . GLY A 1 85 ? -3.768 14.072 10.410 1.00 95.44 85 GLY A CA 1
ATOM 635 C C . GLY A 1 85 ? -2.584 13.632 9.550 1.00 95.44 85 GLY A C 1
ATOM 636 O O . GLY A 1 85 ? -2.358 14.205 8.487 1.00 95.44 85 GLY A O 1
ATOM 637 N N . VAL A 1 86 ? -1.798 12.658 10.019 1.00 95.88 86 VAL A N 1
ATOM 638 C CA . VAL A 1 86 ? -0.685 12.074 9.263 1.00 95.88 86 VAL A CA 1
ATOM 639 C C . VAL A 1 86 ? -0.929 10.581 9.082 1.00 95.88 86 VAL A C 1
ATOM 641 O O . VAL A 1 86 ? -0.888 9.817 10.041 1.00 95.88 86 VAL A O 1
ATOM 644 N N . ASP A 1 87 ? -1.137 10.172 7.836 1.00 95.69 87 ASP A N 1
ATOM 645 C CA . ASP A 1 87 ? -1.182 8.767 7.441 1.00 95.69 87 ASP A CA 1
ATOM 646 C C . ASP A 1 87 ? 0.161 8.382 6.806 1.00 95.69 87 ASP A C 1
ATOM 648 O O . ASP A 1 87 ? 0.520 8.877 5.738 1.00 95.69 87 ASP A O 1
ATOM 652 N N . GLY A 1 88 ? 0.915 7.519 7.490 1.00 92.56 88 GLY A N 1
ATOM 653 C CA . GLY A 1 88 ? 2.194 7.001 6.996 1.00 92.56 88 GLY A CA 1
ATOM 654 C C . GLY A 1 88 ? 2.051 5.972 5.873 1.00 92.56 88 GLY A C 1
ATOM 655 O O . GLY A 1 88 ? 3.038 5.687 5.200 1.00 92.56 88 GLY A O 1
ATOM 656 N N . THR A 1 89 ? 0.844 5.445 5.666 1.00 94.19 89 THR A N 1
ATOM 657 C CA . THR A 1 89 ? 0.543 4.489 4.595 1.00 94.19 89 THR A CA 1
ATOM 658 C C . THR A 1 89 ? 0.144 5.165 3.292 1.00 94.19 89 THR A C 1
ATOM 660 O O . THR A 1 89 ? 0.367 4.617 2.221 1.00 94.19 89 THR A O 1
ATOM 663 N N . ILE A 1 90 ? -0.363 6.405 3.363 1.00 94.06 90 ILE A N 1
ATOM 664 C CA . ILE A 1 90 ? -0.781 7.181 2.184 1.00 94.06 90 ILE A CA 1
ATOM 665 C C . ILE A 1 90 ? -1.845 6.394 1.387 1.00 94.06 90 ILE A C 1
ATOM 667 O O . ILE A 1 90 ? -1.822 6.367 0.157 1.00 94.06 90 ILE A O 1
ATOM 671 N N . SER A 1 91 ? -2.766 5.735 2.097 1.00 93.00 91 SER A N 1
ATOM 672 C CA . SER A 1 91 ? -3.785 4.854 1.505 1.00 93.00 91 SER A CA 1
ATOM 673 C C . SER A 1 91 ? -5.211 5.226 1.918 1.00 93.00 91 SER A C 1
ATOM 675 O O . SER A 1 91 ? -6.137 5.071 1.126 1.00 93.00 91 SER A O 1
ATOM 677 N N . HIS A 1 92 ? -5.389 5.816 3.104 1.00 93.12 92 HIS A N 1
ATOM 678 C CA . HIS A 1 92 ? -6.715 6.053 3.667 1.00 93.12 92 HIS A CA 1
ATOM 679 C C . HIS A 1 92 ? -7.358 7.355 3.178 1.00 93.12 92 HIS A C 1
ATOM 681 O O . HIS A 1 92 ? -6.699 8.349 2.846 1.00 93.12 92 HIS A O 1
ATOM 687 N N . GLN A 1 93 ? -8.686 7.379 3.242 1.00 91.25 93 GLN A N 1
ATOM 688 C CA . GLN A 1 93 ? -9.486 8.591 3.094 1.00 91.25 93 GLN A CA 1
ATOM 689 C C . GLN A 1 93 ? -9.772 9.245 4.460 1.00 91.25 93 GLN A C 1
ATOM 691 O O . GLN A 1 93 ? -9.589 8.649 5.525 1.00 91.25 93 GLN A O 1
ATOM 696 N N . ASN A 1 94 ? -10.226 10.499 4.442 1.00 91.38 94 ASN A N 1
ATOM 697 C CA . ASN A 1 94 ? -10.555 11.307 5.615 1.00 91.38 94 ASN A CA 1
ATOM 698 C C . ASN A 1 94 ? -9.397 11.500 6.624 1.00 91.38 94 ASN A C 1
ATOM 700 O O . ASN A 1 94 ? -9.586 11.466 7.846 1.00 91.38 94 ASN A O 1
ATOM 704 N N . VAL A 1 95 ? -8.182 11.768 6.140 1.00 93.50 95 VAL A N 1
ATOM 705 C CA . VAL A 1 95 ? -7.000 12.009 6.987 1.00 93.50 95 VAL A CA 1
ATOM 706 C C . VAL A 1 95 ? -6.996 13.458 7.499 1.00 93.50 95 VAL A C 1
ATOM 708 O O . VAL A 1 95 ? -6.272 14.333 7.026 1.00 93.50 95 VAL A O 1
ATOM 711 N N . ASN A 1 96 ? -7.856 13.728 8.481 1.00 95.12 96 ASN A N 1
ATOM 712 C CA . ASN A 1 96 ? -7.919 14.980 9.240 1.00 95.12 96 ASN A CA 1
ATOM 713 C C . ASN A 1 96 ? -7.403 14.790 10.678 1.00 95.12 96 ASN A C 1
ATOM 715 O O . ASN A 1 96 ? -7.506 13.697 11.230 1.00 95.12 96 ASN A O 1
ATOM 719 N N . PRO A 1 97 ? -6.939 15.854 11.360 1.00 95.44 97 PRO A N 1
ATOM 720 C CA . PRO A 1 97 ? -6.697 15.781 12.796 1.00 95.44 97 PRO A CA 1
ATOM 721 C C . PRO A 1 97 ? -7.960 15.392 13.585 1.00 95.44 97 PRO A C 1
ATOM 723 O O . PRO A 1 97 ? -9.084 15.788 13.245 1.00 95.44 97 PRO A O 1
ATOM 726 N N . TYR A 1 98 ? -7.769 14.664 14.687 1.00 94.56 98 TYR A N 1
ATOM 727 C CA . TYR A 1 98 ? -8.833 14.325 15.635 1.00 94.56 98 TYR A CA 1
ATOM 728 C C . TYR A 1 98 ? -9.587 15.592 16.098 1.00 94.56 98 TYR A C 1
ATOM 730 O O . TYR A 1 98 ? -8.951 16.619 16.363 1.00 94.56 98 TYR A O 1
ATOM 738 N N . PRO A 1 99 ? -10.927 15.559 16.254 1.00 94.75 99 PRO A N 1
ATOM 739 C CA . PRO A 1 99 ? -11.817 14.391 16.193 1.00 94.75 99 PRO A CA 1
ATOM 740 C C . PRO A 1 99 ? -12.453 14.120 14.826 1.00 94.75 99 PRO A C 1
ATOM 742 O O . PRO A 1 99 ? -13.384 13.327 14.750 1.00 94.75 99 PRO A O 1
ATOM 745 N N . ASN A 1 100 ? -12.023 14.809 13.768 1.00 93.19 100 ASN A N 1
ATOM 746 C CA . ASN A 1 100 ? -12.774 14.820 12.510 1.00 93.19 100 ASN A CA 1
ATOM 747 C C . ASN A 1 100 ? -12.262 13.815 11.469 1.00 93.19 100 ASN A C 1
ATOM 749 O O . ASN A 1 100 ? -12.969 13.560 10.497 1.00 93.19 100 ASN A O 1
ATOM 753 N N . GLY A 1 101 ? -11.046 13.295 11.637 1.00 92.81 101 GLY A N 1
ATOM 754 C CA . GLY A 1 101 ? -10.460 12.326 10.715 1.00 92.81 101 GLY A CA 1
ATOM 755 C C . GLY A 1 101 ? -10.496 10.891 11.209 1.00 92.81 101 GLY A C 1
ATOM 756 O O . GLY A 1 101 ? -10.956 10.604 12.317 1.00 92.81 101 GLY A O 1
ATOM 757 N N . THR A 1 102 ? -9.976 10.012 10.361 1.00 93.44 102 THR A N 1
ATOM 758 C CA . THR A 1 102 ? -9.777 8.589 10.631 1.00 93.44 102 THR A CA 1
ATOM 759 C C . THR A 1 102 ? -8.906 8.377 11.871 1.00 93.44 102 THR A C 1
ATOM 761 O O . THR A 1 102 ? -7.914 9.073 12.098 1.00 93.44 102 THR A O 1
ATOM 764 N N . VAL A 1 103 ? -9.292 7.409 12.700 1.00 96.31 103 VAL A N 1
ATOM 765 C CA . VAL A 1 103 ? -8.591 7.033 13.932 1.00 96.31 103 VAL A CA 1
ATOM 766 C C . VAL A 1 103 ? -8.465 5.523 14.011 1.00 96.31 103 VAL A C 1
ATOM 768 O O . VAL A 1 103 ? -9.267 4.803 13.429 1.00 96.31 103 VAL A O 1
ATOM 771 N N . CYS A 1 104 ? -7.492 5.037 14.778 1.00 97.62 104 CYS A N 1
ATOM 772 C CA . CYS A 1 104 ? -7.417 3.609 15.049 1.00 97.62 104 CYS A CA 1
ATOM 773 C C . CYS A 1 104 ? -8.570 3.112 15.929 1.00 97.62 104 CYS A C 1
ATOM 775 O O . CYS A 1 104 ? -8.929 3.744 16.928 1.00 97.62 104 CYS A O 1
ATOM 777 N N . VAL A 1 105 ? -9.037 1.908 15.619 1.00 97.50 105 VAL A N 1
ATOM 778 C CA . VAL A 1 105 ? -9.921 1.083 16.437 1.00 97.50 105 VAL A CA 1
ATOM 779 C C . VAL A 1 105 ? -9.127 0.555 17.642 1.00 97.50 105 VAL A C 1
ATOM 781 O O . VAL A 1 105 ? -8.111 -0.129 17.454 1.00 97.50 105 VAL A O 1
ATOM 784 N N . PRO A 1 106 ? -9.535 0.855 18.892 1.00 95.50 106 PRO A N 1
ATOM 785 C CA . PRO A 1 106 ? -8.757 0.524 20.089 1.00 95.50 106 PRO A CA 1
ATOM 786 C C . PRO A 1 106 ? -8.361 -0.952 20.205 1.00 95.50 106 PRO A C 1
ATOM 788 O O . PRO A 1 106 ? -7.243 -1.264 20.612 1.00 95.50 106 PRO A O 1
ATOM 791 N N . GLU A 1 107 ? -9.250 -1.863 19.817 1.00 95.00 107 GLU A N 1
ATOM 792 C CA . GLU A 1 107 ? -9.045 -3.311 19.882 1.00 95.00 107 GLU A CA 1
ATOM 793 C C . GLU A 1 107 ? -8.002 -3.809 18.869 1.00 95.00 107 GLU A C 1
ATOM 795 O O . GLU A 1 107 ? -7.382 -4.852 19.085 1.00 95.00 107 GLU A O 1
ATOM 800 N N . ARG A 1 108 ? -7.778 -3.058 17.783 1.00 95.31 108 ARG A N 1
ATOM 801 C CA . ARG A 1 108 ? -6.809 -3.377 16.723 1.00 95.31 108 ARG A CA 1
ATOM 802 C C . ARG A 1 108 ? -5.497 -2.602 16.855 1.00 95.31 108 ARG A C 1
ATOM 804 O O . ARG A 1 108 ? -4.494 -3.013 16.274 1.00 95.31 108 ARG A O 1
ATOM 811 N N . ALA A 1 109 ? -5.455 -1.552 17.678 1.00 95.38 109 ALA A N 1
ATOM 812 C CA . ALA A 1 109 ? -4.267 -0.750 17.994 1.00 95.38 109 ALA A CA 1
ATOM 813 C C . ALA A 1 109 ? -3.256 -1.485 18.910 1.00 95.38 109 ALA A C 1
ATOM 815 O O . ALA A 1 109 ? -2.822 -0.983 19.951 1.00 95.38 109 ALA A O 1
ATOM 816 N N . VAL A 1 110 ? -2.878 -2.708 18.539 1.00 93.00 110 VAL A N 1
ATOM 817 C CA . VAL A 1 110 ? -1.970 -3.569 19.305 1.00 93.00 110 VAL A CA 1
ATOM 818 C C . VAL A 1 110 ? -0.518 -3.094 19.212 1.00 93.00 110 VAL A C 1
ATOM 820 O O . VAL A 1 110 ? -0.047 -2.668 18.164 1.00 93.00 110 VAL A O 1
ATOM 823 N N . SER A 1 111 ? 0.248 -3.208 20.299 1.00 96.88 111 SER A N 1
ATOM 824 C CA . SER A 1 111 ? 1.659 -2.792 20.314 1.00 96.88 111 SER A CA 1
ATOM 825 C C . SER A 1 111 ? 2.571 -3.828 19.649 1.00 96.88 111 SER A C 1
ATOM 827 O O . SER A 1 111 ? 3.130 -4.697 20.322 1.00 96.88 111 SER A O 1
ATOM 829 N N . LYS A 1 112 ? 2.716 -3.751 18.323 1.00 95.75 112 LYS A N 1
ATOM 830 C CA . LYS A 1 112 ? 3.652 -4.575 17.544 1.00 95.75 112 LYS A CA 1
ATOM 831 C C . LYS A 1 112 ? 4.066 -3.897 16.236 1.00 95.75 112 LYS A C 1
ATOM 833 O O . LYS A 1 112 ? 3.440 -2.931 15.803 1.00 95.75 112 LYS A O 1
ATOM 838 N 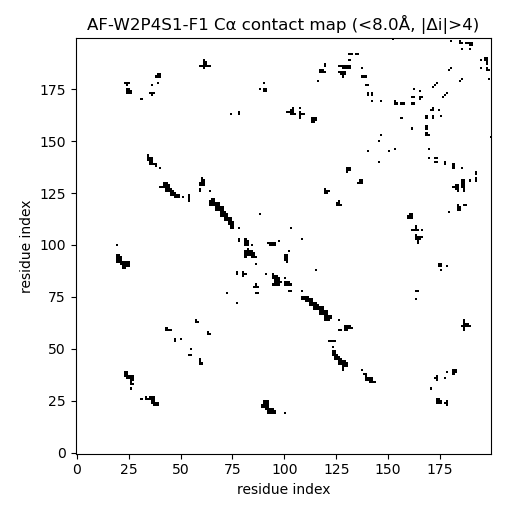N . LEU A 1 113 ? 5.131 -4.420 15.631 1.00 97.06 113 LEU A N 1
ATOM 839 C CA . LEU A 1 113 ? 5.445 -4.170 14.226 1.00 97.06 113 LEU A CA 1
ATOM 840 C C . LEU A 1 113 ? 4.518 -5.022 13.356 1.00 97.06 113 LEU A C 1
ATOM 842 O O . LEU A 1 113 ? 4.288 -6.195 13.662 1.00 97.06 113 LEU A O 1
ATOM 846 N N . THR A 1 114 ? 3.983 -4.416 12.307 1.00 95.25 114 THR A N 1
ATOM 847 C CA . THR A 1 114 ? 3.133 -5.045 11.298 1.00 95.25 114 THR A CA 1
ATOM 848 C C . THR A 1 114 ? 3.713 -4.781 9.917 1.00 95.25 11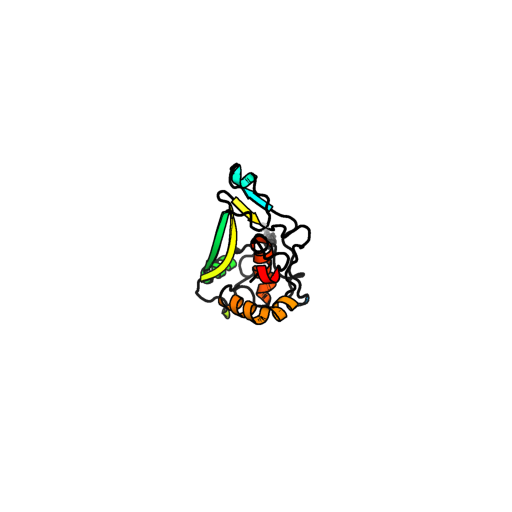4 THR A C 1
ATOM 850 O O . THR A 1 114 ? 4.490 -3.845 9.740 1.00 95.25 114 THR A O 1
ATOM 853 N N . ILE A 1 115 ? 3.339 -5.601 8.944 1.00 95.69 115 ILE A N 1
ATOM 854 C CA . ILE A 1 115 ? 3.594 -5.312 7.534 1.00 95.69 115 ILE A CA 1
ATOM 855 C C . ILE A 1 115 ? 2.807 -4.052 7.156 1.00 95.69 115 ILE A C 1
ATOM 857 O O . ILE A 1 115 ? 1.682 -3.870 7.627 1.00 95.69 115 ILE A O 1
ATOM 861 N N . HIS A 1 116 ? 3.423 -3.198 6.347 1.00 95.31 116 HIS A N 1
ATOM 862 C CA . HIS A 1 116 ? 2.750 -2.155 5.575 1.00 95.31 116 HIS A CA 1
ATOM 863 C C . HIS A 1 116 ? 2.765 -2.520 4.099 1.00 95.31 116 HIS A C 1
ATOM 865 O O . HIS A 1 116 ? 1.731 -2.440 3.462 1.00 95.31 116 HIS A O 1
ATOM 871 N N . GLY A 1 117 ? 3.906 -2.968 3.578 1.00 93.62 117 GLY A N 1
ATOM 872 C CA . GLY A 1 117 ? 4.003 -3.383 2.191 1.00 93.62 117 GLY A CA 1
ATOM 873 C C . GLY A 1 117 ? 5.377 -3.929 1.837 1.00 93.62 117 GLY A C 1
ATOM 874 O O . GLY A 1 117 ? 6.327 -3.885 2.625 1.00 93.62 117 GLY A O 1
ATOM 875 N N . LEU A 1 118 ? 5.471 -4.477 0.631 1.00 93.75 118 LEU A N 1
ATOM 876 C CA . LEU A 1 118 ? 6.711 -4.959 0.040 1.00 93.75 118 LEU A CA 1
ATOM 877 C C . LEU A 1 118 ? 6.853 -4.302 -1.337 1.00 93.75 118 LEU A C 1
ATOM 879 O O . LEU A 1 118 ? 6.014 -4.479 -2.215 1.00 93.75 118 LEU A O 1
ATOM 883 N N . TRP A 1 119 ? 7.882 -3.486 -1.533 1.00 95.19 119 TRP A N 1
ATOM 884 C CA . TRP A 1 119 ? 7.888 -2.520 -2.635 1.00 95.19 119 TRP A CA 1
ATOM 885 C C . TRP A 1 119 ? 9.034 -2.758 -3.614 1.00 95.19 119 TRP A C 1
ATOM 887 O O . TRP A 1 119 ? 10.199 -2.721 -3.201 1.00 95.19 119 TRP A O 1
ATOM 897 N N . PRO A 1 120 ? 8.736 -2.962 -4.909 1.00 93.94 120 PRO A N 1
ATOM 898 C CA . PRO A 1 120 ? 9.723 -2.918 -5.980 1.00 93.94 120 PRO A CA 1
ATOM 899 C C . PRO A 1 120 ? 10.374 -1.548 -6.089 1.00 93.94 120 PRO A C 1
ATOM 901 O O . PRO A 1 120 ? 9.702 -0.535 -6.277 1.00 93.94 120 PRO A O 1
ATOM 904 N N . ASN A 1 121 ? 11.700 -1.530 -6.023 1.00 96.19 121 ASN A N 1
ATOM 905 C CA . ASN A 1 121 ? 12.483 -0.310 -6.101 1.00 96.19 121 ASN A CA 1
ATOM 906 C C . ASN A 1 121 ? 13.601 -0.403 -7.132 1.00 96.19 121 ASN A C 1
ATOM 908 O O . ASN A 1 121 ? 14.104 -1.479 -7.466 1.00 96.19 121 ASN A O 1
ATOM 912 N N . TYR A 1 122 ? 14.037 0.769 -7.581 1.00 97.56 122 TYR A N 1
ATOM 913 C CA . TYR A 1 122 ? 15.238 0.946 -8.383 1.00 97.56 122 TYR A CA 1
ATOM 914 C C . TYR A 1 122 ? 16.377 1.460 -7.498 1.00 97.56 122 TYR A C 1
ATOM 916 O O . TYR A 1 122 ? 16.158 2.068 -6.448 1.00 97.56 122 TYR A O 1
ATOM 924 N N . ASN A 1 123 ? 17.620 1.266 -7.931 1.00 97.31 123 ASN A N 1
ATOM 925 C CA . ASN A 1 123 ? 18.800 1.779 -7.227 1.00 97.31 123 ASN A CA 1
ATOM 926 C C . ASN A 1 123 ? 18.786 3.309 -7.056 1.00 97.31 123 ASN A C 1
ATOM 928 O O . ASN A 1 123 ? 19.336 3.812 -6.080 1.00 97.31 123 ASN A O 1
ATOM 932 N N . ASP A 1 124 ? 18.124 4.035 -7.961 1.00 96.62 124 ASP A N 1
ATOM 933 C CA . ASP A 1 124 ? 17.962 5.494 -7.912 1.00 96.62 124 ASP A CA 1
ATOM 934 C C . ASP A 1 124 ? 16.495 5.917 -8.096 1.00 96.62 124 ASP A C 1
ATOM 936 O O . ASP A 1 124 ? 16.186 6.917 -8.743 1.00 96.62 124 ASP A O 1
ATOM 940 N N . GLY A 1 125 ? 15.554 5.120 -7.591 1.00 97.06 125 GLY A N 1
ATOM 941 C CA . GLY A 1 125 ? 14.147 5.360 -7.871 1.00 97.06 125 GLY A CA 1
ATOM 942 C C . GLY A 1 125 ? 13.201 4.293 -7.356 1.00 97.06 125 GLY A C 1
ATOM 943 O O . GLY A 1 125 ? 13.576 3.415 -6.585 1.00 97.06 125 GLY A O 1
ATOM 944 N N . TYR A 1 126 ? 11.961 4.378 -7.809 1.00 96.25 126 TYR A N 1
ATOM 945 C CA . TYR A 1 126 ? 10.914 3.413 -7.502 1.00 96.25 126 TYR A CA 1
ATOM 946 C C . TYR A 1 126 ? 9.884 3.362 -8.622 1.00 96.25 126 TYR A C 1
ATOM 948 O O . TYR A 1 126 ? 9.777 4.290 -9.430 1.00 96.25 126 TYR A O 1
ATOM 956 N N . VAL A 1 127 ? 9.130 2.270 -8.654 1.00 95.12 127 VAL A N 1
ATOM 957 C CA . VAL A 1 127 ? 8.074 2.020 -9.631 1.00 95.12 127 VAL A CA 1
ATOM 958 C C . VAL A 1 127 ? 6.748 1.820 -8.921 1.00 95.12 127 VAL A C 1
ATOM 960 O O . VAL A 1 127 ? 6.706 1.340 -7.789 1.00 95.12 127 VAL A O 1
ATOM 963 N N . SER A 1 128 ? 5.670 2.219 -9.583 1.00 93.81 128 SER A N 1
ATOM 964 C CA . SER A 1 128 ? 4.317 2.008 -9.094 1.00 93.81 128 SER A CA 1
ATOM 965 C C . SER A 1 128 ? 3.319 1.830 -10.231 1.00 93.81 128 SER A C 1
ATOM 967 O O . SER A 1 128 ? 3.502 2.378 -11.324 1.00 93.81 128 SER A O 1
ATOM 969 N N . CYS A 1 129 ? 2.229 1.116 -9.953 1.00 92.81 129 CYS A N 1
ATOM 970 C CA . CYS A 1 129 ? 1.145 0.873 -10.906 1.00 92.81 129 CYS A CA 1
ATOM 971 C C . CYS A 1 129 ? 1.620 0.184 -12.195 1.00 92.81 129 CYS A C 1
ATOM 973 O O . CYS A 1 129 ? 1.208 0.574 -13.287 1.00 92.81 129 CYS A O 1
ATOM 975 N N . CYS A 1 130 ? 2.555 -0.771 -12.105 1.00 88.69 130 CYS A N 1
ATOM 976 C CA . CYS A 1 130 ? 3.070 -1.451 -13.297 1.00 88.69 130 CYS A CA 1
ATOM 977 C C . CYS A 1 130 ? 1.939 -2.064 -14.118 1.00 88.69 130 CYS A C 1
ATOM 979 O O . CYS A 1 130 ? 0.943 -2.518 -13.566 1.00 88.69 130 CYS A O 1
ATOM 981 N N . ASN A 1 131 ? 2.117 -2.104 -15.439 1.00 77.62 131 ASN A N 1
ATOM 982 C CA . ASN A 1 131 ? 1.164 -2.788 -16.303 1.00 77.62 131 ASN A CA 1
ATOM 983 C C . ASN A 1 131 ? 1.492 -4.286 -16.297 1.00 77.62 131 ASN A C 1
ATOM 985 O O .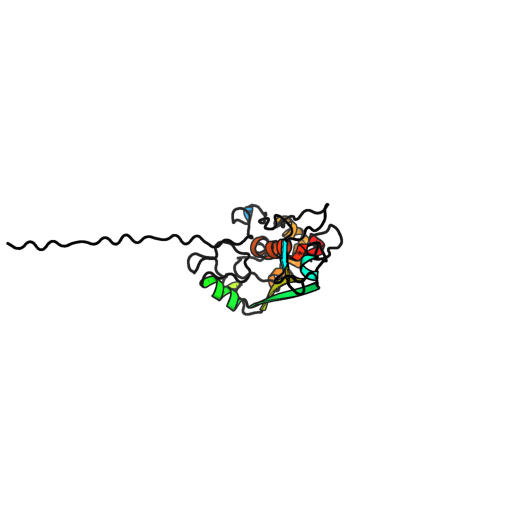 ASN A 1 131 ? 2.551 -4.636 -16.831 1.00 77.62 131 ASN A O 1
ATOM 989 N N . PRO A 1 132 ? 0.651 -5.164 -15.721 1.00 68.56 132 PRO A N 1
ATOM 990 C CA . PRO A 1 132 ? 0.991 -6.574 -15.597 1.00 68.56 132 PRO A CA 1
ATOM 991 C C . PRO A 1 132 ? 1.186 -7.250 -16.965 1.00 68.56 132 PRO A C 1
ATOM 993 O O . PRO A 1 132 ? 2.087 -8.072 -17.117 1.00 68.56 132 PRO A O 1
ATOM 996 N N . SER A 1 133 ? 0.406 -6.881 -17.990 1.00 66.31 133 SER A N 1
ATOM 997 C CA . SER A 1 133 ? 0.715 -7.171 -19.402 1.00 66.31 133 SER A CA 1
ATOM 998 C C . SER A 1 133 ? -0.239 -6.434 -20.353 1.00 66.31 133 SER A C 1
ATOM 1000 O O . SER A 1 133 ? -1.212 -5.834 -19.921 1.00 66.31 133 SER A O 1
ATOM 1002 N N . ASP A 1 134 ? -0.047 -6.569 -21.669 1.00 63.72 134 ASP A N 1
ATOM 1003 C CA . ASP A 1 134 ? -1.041 -6.137 -22.673 1.00 63.72 134 ASP A CA 1
ATOM 1004 C C . ASP A 1 134 ? -2.384 -6.901 -22.585 1.00 63.72 134 ASP A C 1
ATOM 1006 O O . ASP A 1 134 ? -3.350 -6.538 -23.253 1.00 63.72 134 ASP A O 1
ATOM 1010 N N . THR A 1 135 ? -2.434 -8.003 -21.829 1.00 59.06 135 THR A N 1
ATOM 1011 C CA . THR A 1 135 ? -3.570 -8.946 -21.778 1.00 59.06 135 THR A CA 1
ATOM 1012 C C . THR A 1 135 ? -4.181 -9.119 -20.393 1.00 59.06 135 THR A C 1
ATOM 1014 O O . THR A 1 135 ? -5.150 -9.859 -20.245 1.00 59.06 135 THR A O 1
ATOM 1017 N N . VAL A 1 136 ? -3.591 -8.490 -19.383 1.00 63.38 136 VAL A N 1
ATOM 1018 C CA . VAL A 1 136 ? -3.996 -8.576 -17.982 1.00 63.38 136 VAL A CA 1
ATOM 1019 C C . VAL A 1 136 ? -4.192 -7.142 -17.558 1.00 63.38 136 VAL A C 1
ATOM 1021 O O . VAL A 1 136 ? -3.242 -6.365 -17.618 1.00 63.38 136 VAL A O 1
ATOM 1024 N N . GLU A 1 137 ? -5.425 -6.786 -17.232 1.00 66.81 137 GLU A N 1
ATOM 1025 C CA . GLU A 1 137 ? -5.733 -5.434 -16.791 1.00 66.81 137 GLU A CA 1
ATOM 1026 C C . GLU A 1 137 ? -5.303 -5.264 -15.332 1.00 66.81 137 GLU A C 1
ATOM 1028 O O . GLU A 1 137 ? -5.182 -6.231 -14.575 1.00 66.81 137 GLU A O 1
ATOM 1033 N N . ASN A 1 138 ? -4.998 -4.024 -14.963 1.00 75.12 138 ASN A N 1
ATOM 1034 C CA . ASN A 1 138 ? -4.940 -3.660 -13.561 1.00 75.12 138 ASN A CA 1
ATOM 1035 C C . ASN A 1 138 ? -6.384 -3.577 -13.058 1.00 75.12 138 ASN A C 1
ATOM 1037 O O . ASN A 1 138 ? -7.053 -2.576 -13.308 1.00 75.12 138 ASN A O 1
ATOM 1041 N N . ASP A 1 139 ? -6.830 -4.626 -12.376 1.00 82.31 139 ASP A N 1
ATOM 1042 C CA . ASP A 1 139 ? -8.148 -4.668 -11.760 1.00 82.31 139 ASP A CA 1
ATOM 1043 C C . ASP A 1 139 ? -8.009 -4.557 -10.235 1.00 82.31 139 ASP A C 1
ATOM 1045 O O . ASP A 1 139 ? -7.240 -5.322 -9.636 1.00 82.31 139 ASP A O 1
ATOM 1049 N N . PRO A 1 140 ? -8.766 -3.651 -9.588 1.00 89.50 140 PRO A N 1
ATOM 1050 C CA . PRO A 1 140 ? -8.915 -3.651 -8.140 1.00 89.50 140 PRO A CA 1
ATOM 1051 C C . PRO A 1 140 ? -9.460 -4.984 -7.635 1.00 89.50 140 PRO A C 1
ATOM 1053 O O . PRO A 1 140 ? -10.120 -5.734 -8.363 1.00 89.50 140 PRO A O 1
ATOM 1056 N N . TYR A 1 141 ? -9.262 -5.257 -6.350 1.00 88.44 141 TYR A N 1
ATOM 1057 C CA . TYR A 1 141 ? -9.888 -6.414 -5.728 1.00 88.44 141 TYR A CA 1
ATOM 1058 C C . TYR A 1 141 ? -11.419 -6.368 -5.833 1.00 88.44 141 TYR A C 1
ATOM 1060 O O . TYR A 1 141 ? -12.077 -5.402 -5.448 1.00 88.44 141 TYR A O 1
ATOM 1068 N N . ASP A 1 142 ? -11.998 -7.491 -6.260 1.00 90.44 142 ASP A N 1
ATOM 1069 C CA . ASP A 1 142 ? -13.371 -7.849 -5.911 1.00 90.44 142 ASP A CA 1
ATOM 1070 C C . ASP A 1 142 ? -13.336 -8.377 -4.473 1.00 90.44 142 ASP A C 1
ATOM 1072 O O . ASP A 1 142 ? -12.977 -9.534 -4.232 1.00 90.44 142 ASP A O 1
ATOM 1076 N N . ALA A 1 143 ? -13.632 -7.510 -3.501 1.00 92.50 143 ALA A N 1
ATOM 1077 C CA . ALA A 1 143 ? -13.438 -7.816 -2.085 1.00 92.50 143 ALA A CA 1
ATOM 1078 C C . ALA A 1 143 ? -14.279 -9.019 -1.632 1.00 92.50 143 ALA A C 1
ATOM 1080 O O . ALA A 1 143 ? -13.832 -9.819 -0.804 1.00 92.50 143 ALA A O 1
ATOM 1081 N N . VAL A 1 144 ? -15.472 -9.188 -2.215 1.00 92.62 144 VAL A N 1
ATOM 1082 C CA . VAL A 1 144 ? -16.342 -10.335 -1.942 1.00 92.62 144 VAL A CA 1
ATOM 1083 C C . VAL A 1 144 ? -15.664 -11.610 -2.429 1.00 92.62 144 VAL A C 1
ATOM 1085 O O . VAL A 1 144 ? -15.406 -12.498 -1.613 1.00 92.62 144 VAL A O 1
ATOM 1088 N N . LYS A 1 145 ? -15.291 -11.684 -3.714 1.00 91.69 145 LYS A N 1
ATOM 1089 C CA . LYS A 1 145 ? -14.625 -12.874 -4.268 1.00 91.69 145 LYS A CA 1
ATOM 1090 C C . LYS A 1 145 ? -13.299 -13.170 -3.580 1.00 91.69 145 LYS A C 1
ATOM 1092 O O . LYS A 1 145 ? -13.039 -14.331 -3.277 1.00 91.69 145 LYS A O 1
ATOM 1097 N N . PHE A 1 146 ? -12.484 -12.152 -3.299 1.00 90.81 146 PHE A N 1
ATOM 1098 C CA . PHE A 1 146 ? -11.218 -12.329 -2.591 1.00 90.81 146 PHE A CA 1
ATOM 1099 C C . PHE A 1 146 ? -11.462 -12.943 -1.210 1.00 90.81 146 PHE A C 1
ATOM 1101 O O . PHE A 1 146 ? -10.829 -13.930 -0.846 1.00 90.81 146 PHE A O 1
ATOM 1108 N N . SER A 1 147 ? -12.423 -12.417 -0.444 1.00 93.19 147 SER A N 1
ATOM 1109 C CA . SER A 1 147 ? -12.726 -12.945 0.890 1.00 93.19 147 SER A CA 1
ATOM 1110 C C . SER A 1 147 ? -13.248 -14.388 0.871 1.00 93.19 147 SER A C 1
ATOM 1112 O O . SER A 1 147 ? -12.967 -15.151 1.797 1.00 93.19 147 SER A O 1
ATOM 1114 N N . GLU A 1 148 ? -13.965 -14.778 -0.186 1.00 93.75 148 GLU A N 1
ATOM 1115 C CA . GLU A 1 148 ? -14.482 -16.135 -0.374 1.00 93.75 148 GLU A CA 1
ATOM 1116 C C . GLU A 1 148 ? -13.385 -17.112 -0.820 1.00 93.75 148 GLU A C 1
ATOM 1118 O O . GLU A 1 148 ? -13.258 -18.202 -0.255 1.00 93.75 148 GLU A O 1
ATOM 1123 N N . ASN A 1 149 ? -12.573 -16.722 -1.805 1.00 92.38 149 ASN A N 1
ATOM 1124 C CA . ASN A 1 149 ? -11.558 -17.579 -2.418 1.00 92.38 149 ASN A CA 1
ATOM 1125 C C . ASN A 1 149 ? -10.275 -17.670 -1.581 1.00 92.38 149 ASN A C 1
ATOM 1127 O O . ASN A 1 149 ? -9.651 -1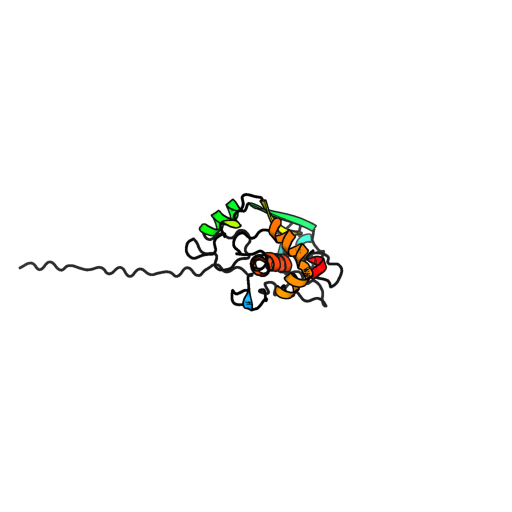8.729 -1.527 1.00 92.38 149 ASN A O 1
ATOM 1131 N N . GLN A 1 150 ? -9.908 -16.586 -0.892 1.00 91.62 150 GLN A N 1
ATOM 1132 C CA . GLN A 1 150 ? -8.650 -16.429 -0.153 1.00 91.62 150 GLN A CA 1
ATOM 1133 C C . GLN A 1 150 ? -8.868 -16.299 1.356 1.00 91.62 150 GLN A C 1
ATOM 1135 O O . GLN A 1 150 ? -8.070 -15.682 2.057 1.00 91.62 150 GLN A O 1
ATOM 1140 N N . ALA A 1 151 ? -9.925 -16.907 1.899 1.00 94.12 151 ALA A N 1
ATOM 1141 C CA . ALA A 1 151 ? -10.285 -16.785 3.315 1.00 94.12 151 ALA A CA 1
ATOM 1142 C C . ALA A 1 151 ? -9.124 -17.095 4.287 1.00 94.12 151 ALA A C 1
ATOM 1144 O O . ALA A 1 151 ? -8.979 -16.434 5.316 1.00 94.12 151 ALA A O 1
ATOM 1145 N N . THR A 1 152 ? -8.285 -18.091 3.973 1.00 94.25 152 THR A N 1
ATOM 1146 C CA . THR A 1 152 ? -7.107 -18.430 4.791 1.00 94.25 152 THR A CA 1
ATOM 1147 C C . THR A 1 152 ? -6.049 -17.334 4.741 1.00 94.25 152 THR A C 1
ATOM 1149 O O . THR A 1 152 ? -5.597 -16.891 5.794 1.00 94.25 152 THR A O 1
ATOM 1152 N N . LEU A 1 153 ? -5.702 -16.860 3.545 1.00 90.88 153 LEU A N 1
ATOM 1153 C CA . LEU A 1 153 ? -4.755 -15.764 3.372 1.00 90.88 153 LEU A CA 1
ATOM 1154 C C . LEU A 1 153 ? -5.262 -14.491 4.052 1.00 90.88 153 LEU A C 1
ATOM 1156 O O . LEU A 1 153 ? -4.523 -13.871 4.808 1.00 90.88 153 LEU A O 1
ATOM 1160 N N . LEU A 1 154 ? -6.534 -14.137 3.858 1.00 94.19 154 LEU A N 1
ATOM 1161 C CA . LEU A 1 154 ? -7.137 -12.963 4.481 1.00 94.19 154 LEU A CA 1
ATOM 1162 C C . LEU A 1 154 ? -7.041 -13.034 6.011 1.00 94.19 154 LEU A C 1
ATOM 1164 O O . LEU A 1 154 ? -6.717 -12.040 6.658 1.00 94.19 154 LEU A O 1
ATOM 1168 N N . ALA A 1 155 ? -7.257 -14.211 6.604 1.00 94.94 155 ALA A N 1
ATOM 1169 C CA . ALA A 1 155 ? -7.066 -14.402 8.039 1.00 94.94 155 ALA A CA 1
ATOM 1170 C C . ALA A 1 155 ? -5.602 -14.180 8.466 1.00 94.94 155 ALA A C 1
ATOM 1172 O O . ALA A 1 155 ? -5.355 -13.491 9.457 1.00 94.94 155 ALA A O 1
ATOM 1173 N N . GLU A 1 156 ? -4.631 -14.701 7.712 1.00 94.81 156 GLU A N 1
ATOM 1174 C CA . GLU A 1 156 ? -3.200 -14.509 7.985 1.00 94.81 156 GLU A CA 1
ATOM 1175 C C . GLU A 1 156 ? -2.765 -13.043 7.829 1.00 94.81 156 GLU A C 1
ATOM 1177 O O . GLU A 1 156 ? -2.053 -12.508 8.687 1.00 94.81 156 GLU A O 1
ATOM 1182 N N . MET A 1 157 ? -3.247 -12.357 6.790 1.00 94.31 157 MET A N 1
ATOM 1183 C CA . MET A 1 157 ? -3.048 -10.920 6.590 1.00 94.31 157 MET A CA 1
ATOM 1184 C C . MET A 1 157 ? -3.605 -10.129 7.776 1.00 94.31 157 MET A C 1
ATOM 1186 O O . MET A 1 157 ? -2.906 -9.280 8.325 1.00 94.31 157 MET A O 1
ATOM 1190 N N . GLY A 1 158 ? -4.786 -10.490 8.284 1.00 93.94 158 GLY A N 1
ATOM 1191 C CA . GLY A 1 158 ? -5.366 -9.892 9.489 1.00 93.94 158 GLY A CA 1
ATOM 1192 C C . GLY A 1 158 ? -4.517 -10.042 10.755 1.00 93.94 158 GLY A C 1
ATOM 1193 O O . GLY A 1 158 ? -4.664 -9.262 11.695 1.00 93.94 158 GLY A O 1
ATOM 1194 N N . GLU A 1 159 ? -3.602 -11.012 10.804 1.00 93.62 159 GLU A N 1
ATOM 1195 C CA . GLU A 1 159 ? -2.675 -11.174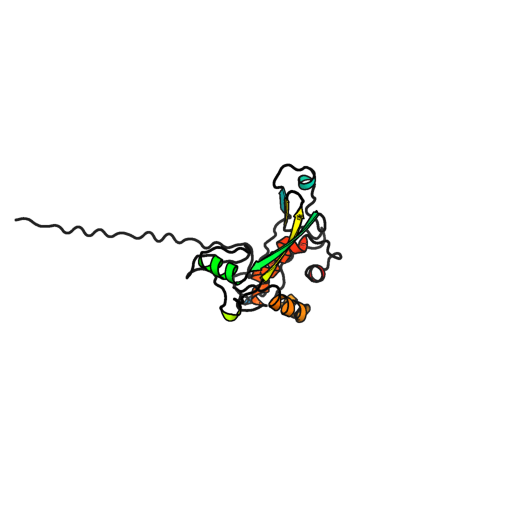 11.923 1.00 93.62 159 GLU A CA 1
ATOM 1196 C C . GLU A 1 159 ? -1.348 -10.431 11.728 1.00 93.62 159 GLU A C 1
ATOM 1198 O O . GLU A 1 159 ? -0.743 -9.993 12.720 1.00 93.62 159 GLU A O 1
ATOM 1203 N N . LYS A 1 160 ? -0.860 -10.334 10.484 1.00 93.81 160 LYS A N 1
ATOM 1204 C CA . LYS A 1 160 ? 0.510 -9.891 10.152 1.00 93.81 160 LYS A CA 1
ATOM 1205 C C . LYS A 1 160 ? 0.597 -8.527 9.470 1.00 93.81 160 LYS A C 1
ATOM 1207 O O . LYS A 1 160 ? 1.627 -7.873 9.614 1.00 93.81 160 LYS A O 1
ATOM 1212 N N . TRP A 1 161 ? -0.452 -8.123 8.766 1.00 95.44 161 TRP A N 1
ATOM 1213 C CA . TRP A 1 161 ? -0.590 -6.896 7.985 1.00 95.44 161 TRP A CA 1
ATOM 1214 C C . TRP A 1 161 ? -1.826 -6.131 8.466 1.00 95.44 161 TRP A C 1
ATOM 1216 O O . TRP A 1 161 ? -2.825 -5.980 7.774 1.00 95.44 161 TRP A O 1
ATOM 1226 N N . ILE A 1 162 ? -1.800 -5.712 9.724 1.00 94.62 162 ILE A N 1
ATOM 1227 C CA . ILE A 1 162 ? -2.930 -5.046 10.364 1.00 94.62 162 ILE A CA 1
ATOM 1228 C C . ILE A 1 162 ? -2.994 -3.595 9.929 1.00 94.62 162 ILE A C 1
ATOM 1230 O O . ILE A 1 162 ? -2.110 -2.807 10.263 1.00 94.62 162 ILE A O 1
ATOM 1234 N N . ASP A 1 163 ? -4.115 -3.237 9.321 1.00 96.00 163 ASP A N 1
ATOM 1235 C CA . ASP A 1 163 ? -4.639 -1.888 9.434 1.00 96.00 163 ASP A CA 1
ATOM 1236 C C . ASP A 1 163 ? -5.455 -1.778 10.730 1.00 96.00 163 ASP A C 1
ATOM 1238 O O . ASP A 1 163 ? -6.409 -2.530 10.980 1.00 96.00 163 ASP A O 1
ATOM 1242 N N . ALA A 1 164 ? -5.004 -0.876 11.598 1.00 97.06 164 ALA A N 1
ATOM 1243 C CA . ALA A 1 164 ? -5.640 -0.600 12.875 1.00 97.06 164 ALA A CA 1
ATOM 1244 C C . ALA A 1 164 ? -6.743 0.460 12.764 1.00 97.06 164 ALA A C 1
ATOM 1246 O O . ALA A 1 164 ? -7.411 0.698 13.765 1.00 97.06 164 ALA A O 1
ATOM 1247 N N . SER A 1 165 ? -6.920 1.099 11.605 1.00 95.75 165 SER A N 1
ATOM 1248 C CA . SER A 1 165 ? -7.964 2.093 11.347 1.00 95.75 165 SER A CA 1
ATOM 1249 C C . SER A 1 165 ? -9.270 1.491 10.819 1.00 95.75 165 SER A C 1
ATOM 1251 O O . SER A 1 165 ? -10.335 2.017 11.129 1.00 95.75 165 SER A O 1
ATOM 1253 N N . ALA A 1 166 ? -9.207 0.347 10.136 1.00 95.19 166 ALA A N 1
ATOM 1254 C CA . ALA A 1 166 ? -10.375 -0.434 9.742 1.00 95.19 166 ALA A CA 1
ATOM 1255 C C . ALA A 1 166 ? -10.979 -1.260 10.897 1.00 95.19 166 ALA A C 1
ATOM 1257 O O . ALA A 1 166 ? -10.254 -1.828 11.718 1.00 95.19 166 ALA A O 1
ATOM 1258 N N . ASP A 1 167 ? -12.309 -1.410 10.916 1.00 94.12 167 ASP A N 1
ATOM 1259 C CA . ASP A 1 167 ? -13.047 -2.185 11.933 1.00 94.12 167 ASP A CA 1
ATOM 1260 C C . ASP A 1 167 ? -12.797 -3.697 11.834 1.00 94.12 167 ASP A C 1
ATOM 1262 O O . ASP A 1 167 ? -12.842 -4.429 12.830 1.00 94.12 167 ASP A O 1
ATOM 1266 N N . SER A 1 168 ? -12.500 -4.190 10.634 1.00 95.75 168 SER A N 1
ATOM 1267 C CA . SER A 1 168 ? -12.307 -5.609 10.369 1.00 95.75 168 SER A CA 1
ATOM 1268 C C . SER A 1 168 ? -11.208 -5.844 9.336 1.00 95.75 168 SER A C 1
ATOM 1270 O O . SER A 1 168 ? -10.792 -4.940 8.623 1.00 95.75 168 SER A O 1
ATOM 1272 N N . THR A 1 169 ? -10.718 -7.081 9.247 1.00 95.69 169 THR A N 1
ATOM 1273 C CA . THR A 1 169 ? -9.757 -7.454 8.196 1.00 95.69 169 THR A CA 1
ATOM 1274 C C . THR A 1 169 ? -10.396 -7.441 6.809 1.00 95.69 169 THR A C 1
ATOM 1276 O O . THR A 1 169 ? -9.706 -7.204 5.826 1.00 95.69 169 THR A O 1
ATOM 1279 N N . TYR A 1 170 ? -11.708 -7.672 6.727 1.00 96.31 170 TYR A N 1
ATOM 1280 C CA . TYR A 1 170 ? -12.437 -7.513 5.474 1.00 96.31 170 TYR A CA 1
ATOM 1281 C C . TYR A 1 170 ? -12.450 -6.042 5.056 1.00 96.31 170 TYR A C 1
ATOM 1283 O O . TYR A 1 170 ? -12.129 -5.739 3.919 1.00 96.31 170 TYR A O 1
ATOM 1291 N N . ASP A 1 171 ? -12.713 -5.129 5.992 1.00 94.75 171 ASP A N 1
ATOM 1292 C CA . ASP A 1 171 ? -12.735 -3.680 5.756 1.00 94.75 171 ASP A CA 1
ATOM 1293 C C . ASP A 1 171 ? -11.363 -3.172 5.278 1.00 94.75 171 ASP A C 1
ATOM 1295 O O . ASP A 1 171 ? -11.293 -2.300 4.418 1.00 94.75 171 ASP A O 1
ATOM 1299 N N . THR A 1 172 ? -10.276 -3.784 5.764 1.00 94.94 172 THR A N 1
ATOM 1300 C CA . THR A 1 172 ? -8.898 -3.505 5.334 1.00 94.94 172 THR A CA 1
ATOM 1301 C C . THR A 1 172 ? -8.634 -3.807 3.849 1.00 94.94 172 THR A C 1
ATOM 1303 O O . THR A 1 172 ? -7.696 -3.233 3.290 1.00 94.94 172 THR A O 1
ATOM 1306 N N . LEU A 1 173 ? -9.432 -4.671 3.198 1.00 95.25 173 LEU A N 1
ATOM 1307 C CA . LEU A 1 173 ? -9.204 -5.080 1.804 1.00 95.25 173 LEU A CA 1
ATOM 1308 C C . LEU A 1 173 ? -9.076 -3.885 0.871 1.00 95.25 173 LEU A C 1
ATOM 1310 O O . LEU A 1 173 ? -8.066 -3.779 0.186 1.00 95.25 173 LEU A O 1
ATOM 1314 N N . CYS A 1 174 ? -10.054 -2.983 0.880 1.00 94.50 174 CYS A N 1
ATOM 1315 C CA . CYS A 1 174 ? -10.008 -1.825 -0.002 1.00 94.50 174 CYS A CA 1
ATOM 1316 C C . CYS A 1 174 ? -9.219 -0.649 0.581 1.00 94.50 174 CYS A C 1
ATOM 1318 O O . CYS A 1 174 ? -8.793 0.211 -0.178 1.00 94.50 174 CYS A O 1
ATOM 1320 N N . GLU A 1 175 ? -9.000 -0.589 1.899 1.00 93.25 175 GLU A N 1
ATOM 1321 C CA . GLU A 1 175 ? -8.237 0.508 2.512 1.00 93.25 175 GLU A CA 1
ATOM 1322 C C . GLU A 1 175 ? -6.743 0.410 2.176 1.00 93.25 175 GLU A C 1
ATOM 1324 O O . GLU A 1 175 ? -6.211 1.290 1.503 1.00 93.25 175 GLU A O 1
ATOM 1329 N N . ILE A 1 176 ? -6.073 -0.679 2.579 1.00 94.12 176 ILE A N 1
ATOM 1330 C CA . ILE A 1 176 ? -4.615 -0.813 2.411 1.00 94.12 176 ILE A CA 1
ATOM 1331 C C . ILE A 1 176 ? -4.214 -1.961 1.481 1.00 94.12 176 ILE A C 1
ATOM 1333 O O . ILE A 1 176 ? -3.238 -1.823 0.751 1.00 94.12 176 ILE A O 1
ATOM 1337 N N . TYR A 1 177 ? -4.923 -3.098 1.477 1.00 95.12 177 TYR A N 1
ATOM 1338 C CA . TYR A 1 177 ? -4.436 -4.281 0.752 1.00 95.12 177 TYR A CA 1
ATOM 1339 C C . TYR A 1 177 ? -4.514 -4.092 -0.760 1.00 95.12 177 TYR A C 1
ATOM 1341 O O . TYR A 1 177 ? -3.550 -4.378 -1.463 1.00 95.12 177 TYR A O 1
ATOM 1349 N N . ASP A 1 178 ? -5.640 -3.583 -1.241 1.00 94.25 178 ASP A N 1
ATOM 1350 C CA . ASP A 1 178 ? -5.864 -3.256 -2.643 1.00 94.25 178 ASP A CA 1
ATOM 1351 C C . ASP A 1 178 ? -4.944 -2.114 -3.108 1.00 94.25 178 ASP A C 1
ATOM 1353 O O . ASP A 1 178 ? -4.295 -2.237 -4.146 1.00 94.25 178 ASP A O 1
ATOM 1357 N N . HIS A 1 179 ? -4.773 -1.065 -2.289 1.00 94.56 179 HIS A N 1
ATOM 1358 C CA . HIS A 1 179 ? -3.809 0.011 -2.556 1.00 94.56 179 HIS A CA 1
ATOM 1359 C C . HIS A 1 179 ? -2.399 -0.544 -2.785 1.00 94.56 179 HIS A C 1
ATOM 1361 O O . HIS A 1 179 ? -1.742 -0.257 -3.786 1.00 94.56 179 HIS A O 1
ATOM 1367 N N . GLU A 1 180 ? -1.916 -1.348 -1.843 1.00 94.56 180 GLU A N 1
ATOM 1368 C CA . GLU A 1 180 ? -0.559 -1.881 -1.869 1.00 94.56 180 GLU A CA 1
ATOM 1369 C C . GLU A 1 180 ? -0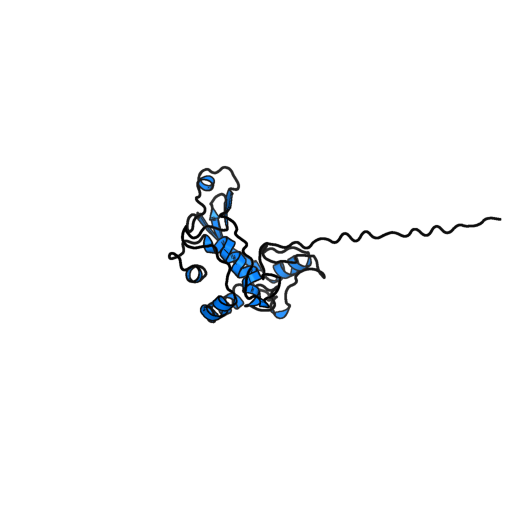.377 -2.896 -3.002 1.00 94.56 180 GLU A C 1
ATOM 1371 O O . GLU A 1 180 ? 0.667 -2.925 -3.661 1.00 94.56 180 GLU A O 1
ATOM 1376 N N . PHE A 1 181 ? -1.414 -3.674 -3.305 1.00 92.06 181 PHE A N 1
ATOM 1377 C CA . PHE A 1 181 ? -1.411 -4.587 -4.437 1.00 92.06 181 PHE A CA 1
ATOM 1378 C C . PHE A 1 181 ? -1.347 -3.854 -5.781 1.00 92.06 181 PHE A C 1
ATOM 1380 O O . PHE A 1 181 ? -0.418 -4.093 -6.556 1.00 92.06 181 PHE A O 1
ATOM 1387 N N . GLN A 1 182 ? -2.269 -2.928 -6.047 1.00 92.06 182 GLN A N 1
ATOM 1388 C CA . GLN A 1 182 ? -2.298 -2.198 -7.316 1.00 92.06 182 GLN A CA 1
ATOM 1389 C C . GLN A 1 182 ? -1.014 -1.383 -7.516 1.00 92.06 182 GLN A C 1
ATOM 1391 O O . GLN A 1 182 ? -0.385 -1.398 -8.577 1.00 92.06 182 GLN A O 1
ATOM 1396 N N . LYS A 1 183 ? -0.566 -0.682 -6.472 1.00 93.44 183 LYS A N 1
ATOM 1397 C CA . LYS A 1 183 ? 0.600 0.196 -6.563 1.00 93.44 183 LYS A CA 1
ATOM 1398 C C . LYS A 1 183 ? 1.910 -0.573 -6.642 1.00 93.44 183 LYS A C 1
ATOM 1400 O O . LYS A 1 183 ? 2.781 -0.159 -7.404 1.00 93.44 183 LYS A O 1
ATOM 1405 N N . HIS A 1 184 ? 2.071 -1.655 -5.881 1.00 92.94 184 HIS A N 1
ATOM 1406 C CA . HIS A 1 184 ? 3.354 -2.347 -5.726 1.00 92.94 184 HIS A CA 1
ATOM 1407 C C . HIS A 1 184 ? 3.312 -3.813 -6.162 1.00 92.94 184 HIS A C 1
ATOM 1409 O O . HIS A 1 184 ? 4.230 -4.257 -6.852 1.00 92.94 184 HIS A O 1
ATOM 1415 N N . GLY A 1 185 ? 2.260 -4.550 -5.805 1.00 89.06 185 GLY A N 1
ATOM 1416 C CA . GLY A 1 185 ? 2.091 -5.969 -6.144 1.00 89.06 185 GLY A CA 1
ATOM 1417 C C . GLY A 1 185 ? 2.111 -6.247 -7.650 1.00 89.06 185 GLY A C 1
ATOM 1418 O O . GLY A 1 185 ? 2.818 -7.150 -8.095 1.00 89.06 185 GLY A O 1
ATOM 1419 N N . LEU A 1 186 ? 1.460 -5.407 -8.463 1.00 87.00 186 LEU A N 1
ATOM 1420 C CA . LEU A 1 186 ? 1.468 -5.537 -9.933 1.00 87.00 186 LEU A CA 1
ATOM 1421 C C . LEU A 1 186 ? 2.858 -5.431 -10.568 1.00 87.00 186 LEU A C 1
ATOM 1423 O O . LEU A 1 186 ? 3.056 -5.829 -11.712 1.00 87.00 186 LEU A O 1
ATOM 1427 N N . CYS A 1 187 ? 3.829 -4.864 -9.855 1.00 88.50 187 CYS A N 1
ATOM 1428 C CA . CYS A 1 187 ? 5.200 -4.731 -10.333 1.00 88.50 187 CYS A CA 1
ATOM 1429 C C . CYS A 1 187 ? 6.045 -5.991 -10.098 1.00 88.50 187 CYS A C 1
ATOM 1431 O O . CYS A 1 187 ? 7.182 -6.073 -10.576 1.00 88.50 187 CYS A O 1
ATOM 1433 N N . TYR A 1 188 ? 5.523 -6.990 -9.387 1.00 84.75 188 TYR A N 1
ATOM 1434 C CA . TYR A 1 188 ? 6.182 -8.283 -9.262 1.00 84.75 188 TYR A CA 1
ATOM 1435 C C . TYR A 1 188 ? 6.078 -9.077 -10.554 1.00 84.75 188 TYR A C 1
ATOM 1437 O O . TYR A 1 188 ? 5.084 -9.000 -11.267 1.00 84.75 188 TYR A O 1
ATOM 1445 N N . ALA A 1 189 ? 7.099 -9.884 -10.846 1.00 71.38 189 ALA A N 1
ATOM 1446 C CA . ALA A 1 189 ? 7.032 -10.855 -11.931 1.00 71.38 189 ALA A CA 1
ATOM 1447 C C . ALA A 1 189 ? 6.020 -11.959 -11.567 1.00 71.38 189 ALA A C 1
ATOM 1449 O O . ALA A 1 189 ? 6.386 -12.975 -10.978 1.00 71.38 189 ALA A O 1
ATOM 1450 N N . ALA A 1 190 ? 4.743 -11.738 -11.879 1.00 59.28 190 ALA A N 1
ATOM 1451 C CA . ALA A 1 190 ? 3.682 -12.720 -11.696 1.00 59.28 190 ALA A CA 1
ATOM 1452 C C . ALA A 1 190 ? 3.906 -13.959 -12.584 1.00 59.28 190 ALA A C 1
ATOM 1454 O O . ALA A 1 190 ? 4.526 -13.883 -13.652 1.00 59.28 190 ALA A O 1
ATOM 1455 N N . GLN A 1 191 ? 3.368 -15.113 -12.174 1.00 56.31 191 GLN A N 1
ATOM 1456 C CA . GLN A 1 191 ? 3.300 -16.327 -13.001 1.00 56.31 191 GLN A CA 1
ATOM 1457 C C . GLN A 1 191 ? 2.272 -16.166 -14.141 1.00 56.31 191 GLN A C 1
ATOM 1459 O O . GLN A 1 191 ? 1.270 -16.872 -14.211 1.00 56.31 191 GLN A O 1
ATOM 1464 N N . GLY A 1 192 ? 2.505 -15.229 -15.059 1.00 54.47 192 GLY A N 1
ATOM 1465 C CA . GLY A 1 192 ? 1.550 -14.895 -16.114 1.00 54.47 192 GLY A CA 1
ATOM 1466 C C . GLY A 1 192 ? 0.390 -14.036 -15.602 1.00 54.47 192 GLY A C 1
ATOM 1467 O O . GLY A 1 192 ? 0.619 -13.031 -14.943 1.00 54.47 192 GLY A O 1
ATOM 1468 N N . ALA A 1 193 ? -0.843 -14.407 -15.958 1.00 51.22 193 ALA A N 1
ATOM 1469 C CA . ALA A 1 193 ? -2.059 -13.606 -15.763 1.00 51.22 193 ALA A CA 1
ATOM 1470 C C . ALA A 1 193 ? -2.787 -13.816 -14.426 1.00 51.22 193 ALA A C 1
ATOM 1472 O O . ALA A 1 193 ? -3.842 -13.225 -14.207 1.00 51.22 193 ALA A O 1
ATOM 1473 N N . ASP A 1 194 ? -2.269 -14.681 -13.557 1.00 58.50 194 ASP A N 1
ATOM 1474 C CA . ASP A 1 194 ? -2.895 -14.980 -12.271 1.00 58.50 194 ASP A CA 1
ATOM 1475 C C . ASP A 1 194 ? -2.463 -13.944 -11.225 1.00 58.50 194 ASP A C 1
ATOM 1477 O O . ASP A 1 194 ? -1.496 -14.130 -10.485 1.00 58.50 194 ASP A O 1
ATOM 1481 N N . LEU A 1 195 ? -3.151 -12.802 -11.249 1.00 51.78 195 LEU A N 1
ATOM 1482 C CA . LEU A 1 195 ? -2.932 -11.682 -10.335 1.00 51.78 195 LEU A CA 1
ATOM 1483 C C . LEU A 1 195 ? -3.232 -12.054 -8.881 1.00 51.78 195 LEU A C 1
ATOM 1485 O O . LEU A 1 195 ? -2.536 -11.591 -7.983 1.00 51.78 195 LEU A O 1
ATOM 1489 N N . GLU A 1 196 ? -4.215 -12.931 -8.660 1.00 53.59 196 GLU A N 1
ATOM 1490 C CA . GLU A 1 196 ? -4.566 -13.428 -7.333 1.00 53.59 196 GLU A CA 1
ATOM 1491 C C . GLU A 1 196 ? -3.404 -14.253 -6.778 1.00 53.59 196 GLU A C 1
ATOM 1493 O O . GLU A 1 196 ? -2.921 -13.936 -5.701 1.00 53.59 196 GLU A O 1
ATOM 1498 N N . ALA A 1 197 ? -2.844 -15.193 -7.551 1.00 49.47 197 ALA A N 1
ATOM 1499 C CA . ALA A 1 197 ? -1.644 -15.944 -7.166 1.00 49.47 197 ALA A CA 1
ATOM 1500 C C . ALA A 1 197 ? -0.361 -15.096 -7.064 1.00 49.47 197 ALA A C 1
ATOM 1502 O O . ALA A 1 197 ? 0.604 -15.541 -6.451 1.00 49.47 197 ALA A O 1
ATOM 1503 N N . ALA A 1 198 ? -0.314 -13.911 -7.682 1.00 47.34 198 ALA A N 1
ATOM 1504 C CA . ALA A 1 198 ? 0.800 -12.968 -7.557 1.00 47.34 198 ALA A CA 1
ATOM 1505 C C . ALA A 1 198 ? 0.676 -12.046 -6.331 1.00 47.34 198 ALA A C 1
ATOM 1507 O O . ALA A 1 198 ? 1.684 -11.510 -5.869 1.00 47.34 198 ALA A O 1
ATOM 1508 N N . ALA A 1 199 ? -0.546 -11.873 -5.819 1.00 43.59 199 ALA A N 1
ATOM 1509 C CA . ALA A 1 199 ? -0.842 -11.193 -4.563 1.00 43.59 199 ALA A CA 1
ATOM 1510 C C . ALA A 1 199 ? -0.563 -12.067 -3.322 1.00 43.59 199 ALA A C 1
ATOM 1512 O O . ALA A 1 199 ? -0.585 -11.538 -2.207 1.00 43.59 199 ALA A O 1
ATOM 1513 N N . VAL A 1 200 ? -0.318 -13.379 -3.510 1.00 39.44 200 VAL A N 1
ATOM 1514 C CA . VAL A 1 200 ? -0.062 -14.378 -2.449 1.00 39.44 200 VAL A CA 1
ATOM 1515 C C . VAL A 1 200 ? 1.394 -14.830 -2.387 1.00 39.44 200 VAL A C 1
ATOM 1517 O O . VAL A 1 200 ? 1.937 -15.272 -3.424 1.00 39.44 200 VAL A O 1
#

Nearest PDB structures (foldseek):
  1ioo-assembly2_B  TM=7.282E-01  e=1.456E-02  Nicotiana alata
  1bol-assembly1_A  TM=6.716E-01  e=6.408E-02  Rhizopus niveus

Sequence (200 aa):
MYSVGLLLFVSSALFTKTLAIDYAGGWIDGSTSSGECVDICSAPSATCLTKDPTCLAKEKVPGDFDYLVLEQLFVPQFCRDLLVGVDGTISHQNVNPYPNGTVCVPERAVSKLTIHGLWPNYNDGYVSCCNPSDTVENDPYDAVKFSENQATLLAEMGEKWIDASADSTYDTLCEIYDHEFQKHGLCYAAQGADLEAAAV

InterPro domains:
  IPR001568 Ribonuclease T2-like [PF00445] (65-190)
  IPR001568 Ribonuclease T2-like [PTHR11240] (46-190)
  IPR018188 Ribonuclease T2, His active site 1 [PS00530] (113-120)
  IPR033130 Ribonuclease T2, His active site 2 [PS00531] (176-187)
  IPR036430 Ribonuclease T2-like superfamily [G3DSA:3.90.730.10] (60-197)
  IPR036430 Ribonuclease T2-like superfamily [SSF55895] (54-188)

Solvent-accessible surface area (backbone atoms only — not comparable to full-atom values): 11336 Å² total; per-residue (Å²): 142,83,85,84,81,82,83,82,81,81,80,80,78,78,79,77,79,76,73,59,46,62,35,64,29,17,36,46,94,75,36,80,84,74,33,40,33,43,78,70,57,93,59,60,38,70,49,53,81,60,87,53,66,72,50,73,64,55,82,42,36,39,53,63,55,71,49,75,44,80,44,69,41,48,36,58,57,51,43,56,36,20,45,69,34,40,67,92,79,63,17,50,51,43,40,24,42,61,90,78,23,49,52,49,36,76,92,55,50,49,91,45,78,25,45,69,46,64,34,47,22,38,95,48,34,37,53,30,17,20,49,63,43,102,86,34,79,90,70,54,50,49,47,57,59,46,53,68,76,37,44,69,58,51,53,52,38,48,74,47,44,54,62,24,57,38,94,40,62,72,59,26,38,25,25,50,53,35,34,44,33,50,35,23,39,32,34,44,65,43,85,69,81,45,60,70,68,45,74,100

Mean predicted aligned error: 7.96 Å

Foldseek 3Di:
DDDDDDDDDDPDPDPPPPDFDAFQWAADVNDCVVLFAGDRAPDKDKDFQDVPVLRVPFPSEAPSFDDKDFDKDFLLVQQVCLLCQDHPLSQGTQSHHPPRRFGFDPVLSDGDIATQAMAGAHPRIGIWQGQHDPPAHLGFDSLVVCCVVVVVVLVVCVVHVDDRRDPDSSSVRGRRLRVRCRTGLSNHNDPRRPSSNSSD

Organism: Phytophthora nicotianae (NCBI:txid4792)